Protein AF-A0AAW1S582-F1 (afdb_monomer_lite)

Radius of gyration: 18.11 Å; chains: 1; bounding box: 49×41×45 Å

pLDDT: mean 74.07, std 18.51, range [32.94, 97.44]

Foldseek 3Di:
DDDDDDDDPFWKKWKFKDWFFAQQQLVQLVVVVVLCVVAPWKKWWAANGTIIMMGMHTDPPDDPVQADDPVVLVVVLVQVVQLLAAQPDRCCNVVCVVPRPPTGIDGPVSNDNPDPDADPPGADKDWFFWKAPDPVCRSVVSNLLSVLQVVLCVVPVDHFSTWIKIKDADDADPDDDPAFPPDDGGDIMMTTTGGYNGCVPPVNLVSLVVVVVVSVVVPTGTGPLNVVSVDDRPDD

Organism: NCBI:txid381761

Sequence (236 aa):
MDITLRCRPAALIRTRTRSLSTSNGRRLAERILKMRAQCDNVWAVITLTGCVLEQRWGLPGRPLRKQTPWPILEIYRRMRYQTFLVPHTPAFIKLGARFPLPGLVHHRSLLVNSYPAVTEQQPRLAFSFYEYPGINRFEEIVEGVLRFARDHKAATGFAPAGFTLYFVHREGARARMTVGPYTGGQGWSFELDPTCGQPTNPRWLEFCRAFMPWALAHGARTSPTQDMLDGDPIWG

Structure (mmCIF, N/CA/C/O backbone):
data_AF-A0AAW1S582-F1
#
_entry.id   AF-A0AAW1S582-F1
#
loop_
_atom_site.group_PDB
_atom_site.id
_atom_site.type_symbol
_atom_site.label_atom_id
_atom_site.label_alt_id
_atom_site.label_comp_id
_atom_site.label_asym_id
_atom_site.label_entity_id
_atom_site.label_seq_id
_atom_site.pdbx_PDB_ins_code
_atom_site.Cartn_x
_atom_site.Cartn_y
_atom_site.Cartn_z
_atom_site.occupancy
_atom_site.B_iso_or_equiv
_atom_site.auth_seq_id
_atom_site.auth_comp_id
_atom_site.auth_asym_id
_atom_site.auth_atom_id
_atom_site.pdbx_PDB_model_num
ATOM 1 N N . MET A 1 1 ? 32.814 -17.897 8.773 1.00 43.59 1 MET A N 1
ATOM 2 C CA . MET A 1 1 ? 31.605 -18.015 7.930 1.00 43.59 1 MET A CA 1
ATOM 3 C C . MET A 1 1 ? 31.420 -16.664 7.272 1.00 43.59 1 MET A C 1
ATOM 5 O O . MET A 1 1 ? 31.025 -15.727 7.951 1.00 43.59 1 MET A O 1
ATOM 9 N N . ASP A 1 2 ? 31.803 -16.534 6.005 1.00 40.50 2 ASP A N 1
ATOM 10 C CA . ASP A 1 2 ? 31.790 -15.239 5.321 1.00 40.50 2 ASP A CA 1
ATOM 11 C C . ASP A 1 2 ? 30.395 -14.942 4.774 1.00 40.50 2 ASP A C 1
ATOM 13 O O . ASP A 1 2 ? 29.859 -15.667 3.934 1.00 40.50 2 ASP A O 1
ATOM 17 N N . ILE A 1 3 ? 29.787 -13.864 5.263 1.00 38.41 3 ILE A N 1
ATOM 18 C CA . ILE A 1 3 ? 28.511 -13.369 4.751 1.00 38.41 3 ILE A CA 1
ATOM 19 C C . ILE A 1 3 ? 28.814 -12.488 3.539 1.00 38.41 3 ILE A C 1
ATOM 21 O O . ILE A 1 3 ? 29.226 -11.339 3.668 1.00 38.41 3 ILE A O 1
ATOM 25 N N . THR A 1 4 ? 28.597 -13.013 2.332 1.00 39.25 4 THR A N 1
ATOM 26 C CA . THR A 1 4 ? 28.643 -12.195 1.114 1.00 39.25 4 THR A CA 1
ATOM 27 C C . THR A 1 4 ? 27.319 -11.455 0.929 1.00 39.25 4 THR A C 1
ATOM 29 O O . THR A 1 4 ? 26.325 -12.025 0.474 1.00 39.25 4 THR A O 1
ATOM 32 N N . LEU A 1 5 ? 27.306 -10.157 1.233 1.00 37.19 5 LEU A N 1
ATOM 33 C CA . LEU A 1 5 ? 26.180 -9.277 0.925 1.00 37.19 5 LEU A CA 1
ATOM 34 C C . LEU A 1 5 ? 26.188 -8.932 -0.572 1.00 37.19 5 LEU A C 1
ATOM 36 O O . LEU A 1 5 ? 26.948 -8.085 -1.037 1.00 37.19 5 LEU A O 1
ATOM 40 N N . ARG A 1 6 ? 25.323 -9.586 -1.356 1.00 38.53 6 ARG A N 1
ATOM 41 C CA . ARG A 1 6 ? 25.100 -9.210 -2.760 1.00 38.53 6 ARG A CA 1
ATOM 42 C C . ARG A 1 6 ? 24.166 -8.004 -2.835 1.00 38.53 6 ARG A C 1
ATOM 44 O O . ARG A 1 6 ? 22.945 -8.154 -2.883 1.00 38.53 6 ARG A O 1
ATOM 51 N N . CYS A 1 7 ? 24.735 -6.804 -2.897 1.00 43.41 7 CYS A N 1
ATOM 52 C CA . CYS A 1 7 ? 23.981 -5.604 -3.251 1.00 43.41 7 CYS A CA 1
ATOM 53 C C . CYS A 1 7 ? 23.495 -5.723 -4.702 1.00 43.41 7 CYS A C 1
ATOM 55 O O . CYS A 1 7 ? 24.294 -5.884 -5.625 1.00 43.41 7 CYS A O 1
ATOM 57 N N . ARG A 1 8 ? 22.174 -5.663 -4.928 1.00 49.62 8 ARG A N 1
ATOM 58 C CA . ARG A 1 8 ? 21.641 -5.615 -6.297 1.00 49.62 8 ARG A CA 1
ATOM 59 C C . ARG A 1 8 ? 22.154 -4.336 -6.975 1.00 49.62 8 ARG A C 1
ATOM 61 O O . ARG A 1 8 ? 22.016 -3.269 -6.375 1.00 49.62 8 ARG A O 1
ATOM 68 N N . PRO A 1 9 ? 22.696 -4.409 -8.204 1.00 55.22 9 PRO A N 1
ATOM 69 C CA . PRO A 1 9 ? 23.131 -3.219 -8.920 1.00 55.22 9 PRO A CA 1
ATOM 70 C C . PRO A 1 9 ? 21.968 -2.233 -9.058 1.00 55.22 9 PRO A C 1
ATOM 72 O O . PRO A 1 9 ? 20.811 -2.626 -9.247 1.00 55.22 9 PRO A O 1
ATOM 75 N N . ALA A 1 10 ? 22.272 -0.943 -8.921 1.00 61.38 10 ALA A N 1
ATOM 76 C CA . ALA A 1 10 ? 21.277 0.116 -8.943 1.00 61.38 10 ALA A CA 1
ATOM 77 C C . ALA A 1 10 ? 20.621 0.203 -10.333 1.00 61.38 10 ALA A C 1
ATOM 79 O O . ALA A 1 10 ? 21.135 0.851 -11.240 1.00 61.38 10 ALA A O 1
ATOM 80 N N . ALA A 1 11 ? 19.464 -0.436 -10.505 1.00 73.38 11 ALA A N 1
ATOM 81 C CA . ALA A 1 11 ? 18.722 -0.399 -11.759 1.00 73.38 11 ALA A CA 1
ATOM 82 C C . ALA A 1 11 ? 18.056 0.971 -11.965 1.00 73.38 11 ALA A C 1
ATOM 84 O O . ALA A 1 11 ? 17.389 1.493 -11.061 1.00 73.38 11 ALA A O 1
ATOM 85 N N . LEU A 1 12 ? 18.223 1.536 -13.163 1.00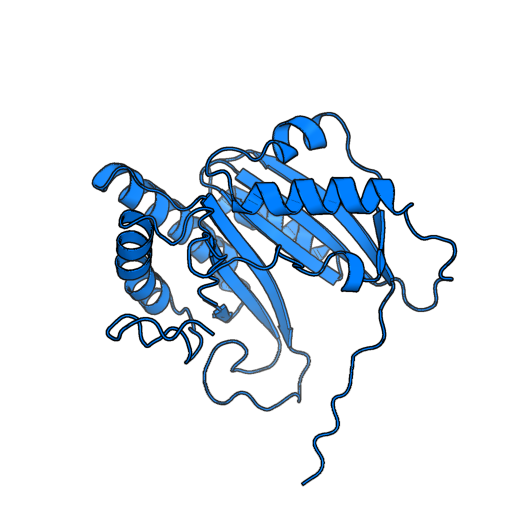 84.56 12 LEU A N 1
ATOM 86 C CA . LEU A 1 12 ? 17.419 2.663 -13.623 1.00 84.56 12 LEU A CA 1
ATOM 87 C C . LEU A 1 12 ? 15.985 2.193 -13.850 1.00 84.56 12 LEU A C 1
ATOM 89 O O . LEU A 1 12 ? 15.744 1.149 -14.462 1.00 84.56 12 LEU A O 1
ATOM 93 N N . ILE A 1 13 ? 15.039 2.990 -13.374 1.00 86.31 13 ILE A N 1
ATOM 94 C CA . ILE A 1 13 ? 13.615 2.776 -13.586 1.00 86.31 13 ILE A CA 1
ATOM 95 C C . ILE A 1 13 ? 12.971 4.051 -14.114 1.00 86.31 13 ILE A C 1
ATOM 97 O O . ILE A 1 13 ? 13.434 5.158 -13.838 1.00 86.31 13 ILE A O 1
ATOM 101 N N . ARG A 1 14 ? 11.890 3.881 -14.872 1.00 88.25 14 ARG A N 1
ATOM 102 C CA . ARG A 1 14 ? 10.911 4.927 -15.143 1.00 88.25 14 ARG A CA 1
ATOM 103 C C . ARG A 1 14 ? 9.758 4.771 -14.167 1.00 88.25 14 ARG A C 1
ATOM 105 O O . ARG A 1 14 ? 9.244 3.662 -14.025 1.00 88.25 14 ARG A O 1
ATOM 112 N N . THR A 1 15 ? 9.300 5.856 -13.566 1.00 87.06 15 THR A N 1
ATOM 113 C CA . THR A 1 15 ? 8.126 5.862 -12.694 1.00 87.06 15 THR A CA 1
ATOM 114 C C . THR A 1 15 ? 7.069 6.817 -13.215 1.00 87.06 15 THR A C 1
ATOM 116 O O . THR A 1 15 ? 7.374 7.839 -13.826 1.00 87.06 15 THR A O 1
ATOM 119 N N . ARG A 1 16 ? 5.798 6.458 -13.044 1.00 85.81 16 ARG A N 1
ATOM 120 C CA . ARG A 1 16 ? 4.662 7.327 -13.359 1.00 85.81 16 ARG A CA 1
ATOM 121 C C . ARG A 1 16 ? 3.649 7.227 -12.244 1.00 85.81 16 ARG A C 1
ATOM 123 O O . ARG A 1 16 ? 3.156 6.137 -11.955 1.00 85.81 16 ARG A O 1
ATOM 130 N N . THR A 1 17 ? 3.290 8.371 -11.692 1.00 80.75 17 THR A N 1
ATOM 131 C CA . THR A 1 17 ? 2.399 8.422 -10.539 1.00 80.75 17 THR A CA 1
ATOM 132 C C . THR A 1 17 ? 1.016 8.882 -10.958 1.00 80.75 17 THR A C 1
ATOM 134 O O . THR A 1 17 ? 0.850 9.705 -11.860 1.00 80.75 17 THR A O 1
ATOM 137 N N . ARG A 1 18 ? 0.000 8.283 -10.350 1.00 82.50 18 ARG A N 1
ATOM 138 C CA . ARG A 1 18 ? -1.407 8.519 -10.644 1.00 82.50 18 ARG A CA 1
ATOM 139 C C . ARG A 1 18 ? -2.195 8.584 -9.349 1.00 82.50 18 ARG A C 1
ATOM 141 O O . ARG A 1 18 ? -1.811 8.000 -8.337 1.00 82.50 18 ARG A O 1
ATOM 148 N N . SER A 1 19 ? -3.335 9.251 -9.421 1.00 82.44 19 SER A N 1
ATOM 149 C CA . SER A 1 19 ? -4.317 9.273 -8.348 1.00 82.44 19 SER A CA 1
ATOM 150 C C . SER A 1 19 ? -5.644 8.734 -8.854 1.00 82.44 19 SER A C 1
ATOM 152 O O . SER A 1 19 ? -6.082 9.061 -9.959 1.00 82.44 19 SER A O 1
ATOM 154 N N . LEU A 1 20 ? -6.278 7.894 -8.047 1.00 84.94 20 LEU A N 1
ATOM 155 C CA . LEU A 1 20 ? -7.603 7.347 -8.294 1.00 84.94 20 LEU A CA 1
ATOM 156 C C . LEU A 1 20 ? -8.510 7.841 -7.168 1.00 84.94 20 LEU A C 1
ATOM 158 O O . LEU A 1 20 ? -8.215 7.597 -6.006 1.00 84.94 20 LEU A O 1
ATOM 162 N N . SER A 1 21 ? -9.597 8.532 -7.504 1.00 83.38 21 SER A N 1
ATOM 163 C CA . SER A 1 21 ? -10.620 8.929 -6.531 1.00 83.38 21 SER A CA 1
ATOM 164 C C . SER A 1 21 ? -11.820 8.002 -6.672 1.00 83.38 21 SER A C 1
ATOM 166 O O . SER A 1 21 ? -12.472 7.990 -7.718 1.00 83.38 21 SER A O 1
ATOM 168 N N . THR A 1 22 ? -12.052 7.160 -5.668 1.00 84.31 22 THR A N 1
ATOM 169 C CA . THR A 1 22 ? -13.262 6.347 -5.520 1.00 84.31 22 THR A CA 1
ATOM 170 C C . THR A 1 22 ? -13.278 5.724 -4.127 1.00 84.31 22 THR A C 1
ATOM 172 O O . THR A 1 22 ? -12.261 5.227 -3.650 1.00 84.31 22 THR A O 1
ATOM 175 N N . SER A 1 23 ? -14.440 5.729 -3.481 1.00 81.00 23 SER A N 1
ATOM 176 C CA . SER A 1 23 ? -14.676 5.009 -2.227 1.00 81.00 23 SER A CA 1
ATOM 177 C C . SER A 1 23 ? -15.082 3.546 -2.453 1.00 81.00 23 SER A C 1
ATOM 179 O O . SER A 1 23 ? -15.110 2.765 -1.505 1.00 81.00 23 SER A O 1
ATOM 181 N N . ASN A 1 24 ? -15.381 3.128 -3.685 1.00 92.56 24 ASN A N 1
ATOM 182 C CA . ASN A 1 24 ? -15.729 1.737 -3.961 1.00 92.56 24 ASN A CA 1
ATOM 183 C C . ASN A 1 24 ? -14.446 0.889 -4.019 1.00 92.56 24 ASN A C 1
ATOM 185 O O . ASN A 1 24 ? -13.633 1.057 -4.929 1.00 92.56 24 ASN A O 1
ATOM 189 N N . GLY A 1 25 ? -14.269 -0.002 -3.037 1.00 93.00 25 GLY A N 1
ATOM 190 C CA . GLY A 1 25 ? -13.046 -0.793 -2.881 1.00 93.00 25 GLY A CA 1
ATOM 191 C C . GLY A 1 25 ? -12.796 -1.762 -4.034 1.00 93.00 25 GLY A C 1
ATOM 192 O O . GLY A 1 25 ? -11.676 -1.822 -4.534 1.00 93.00 25 GLY A O 1
ATOM 193 N N . ARG A 1 26 ? -13.843 -2.427 -4.533 1.00 95.00 26 ARG A N 1
ATOM 194 C CA . ARG A 1 26 ? -13.741 -3.335 -5.682 1.00 95.00 26 ARG A CA 1
ATOM 195 C C . ARG A 1 26 ? -13.325 -2.596 -6.951 1.00 95.00 26 ARG A C 1
ATOM 197 O O . ARG A 1 26 ? -12.310 -2.923 -7.556 1.00 95.00 26 ARG A O 1
ATOM 204 N N . ARG A 1 27 ? -14.016 -1.497 -7.275 1.00 94.94 27 ARG A N 1
ATOM 205 C CA . ARG A 1 27 ? -13.672 -0.639 -8.423 1.00 94.94 27 ARG A CA 1
ATOM 206 C C . ARG A 1 27 ? -12.260 -0.061 -8.306 1.00 94.94 27 ARG A C 1
ATOM 208 O O . ARG A 1 27 ? -11.587 0.160 -9.315 1.00 94.94 27 ARG A O 1
ATOM 215 N N . LEU A 1 28 ? -11.813 0.251 -7.089 1.00 94.44 28 LEU A N 1
ATOM 216 C CA . LEU A 1 28 ? -10.445 0.700 -6.853 1.00 94.44 28 LEU A CA 1
ATOM 217 C C . LEU A 1 28 ? -9.445 -0.413 -7.177 1.00 94.44 28 LEU A C 1
ATOM 219 O O . LEU A 1 28 ? -8.493 -0.172 -7.920 1.00 94.44 28 LEU A O 1
ATOM 223 N N . ALA A 1 29 ? -9.686 -1.616 -6.661 1.00 96.06 29 ALA A N 1
ATOM 224 C CA . ALA A 1 29 ? -8.831 -2.775 -6.854 1.00 96.06 29 ALA A CA 1
ATOM 225 C C . ALA A 1 29 ? -8.712 -3.178 -8.334 1.00 96.06 29 ALA A C 1
ATOM 227 O O . ALA A 1 29 ? -7.596 -3.275 -8.843 1.00 96.06 29 ALA A O 1
ATOM 228 N N . GLU A 1 30 ? -9.830 -3.275 -9.058 1.00 96.00 30 GLU A N 1
ATOM 229 C CA . GLU A 1 30 ? -9.861 -3.540 -10.507 1.00 96.00 30 GLU A CA 1
ATOM 230 C C . GLU A 1 30 ? -8.956 -2.565 -11.284 1.00 96.00 30 GLU A C 1
ATOM 232 O O . GLU A 1 30 ? -8.156 -2.944 -12.147 1.00 96.00 30 GLU A O 1
ATOM 237 N N . ARG A 1 31 ? -9.037 -1.266 -10.955 1.00 95.12 31 ARG A N 1
ATOM 238 C CA . ARG A 1 31 ? -8.223 -0.226 -11.604 1.00 95.12 31 ARG A CA 1
ATOM 239 C C . ARG A 1 31 ? -6.740 -0.368 -11.276 1.00 95.12 31 ARG A C 1
ATOM 241 O O . ARG A 1 31 ? -5.918 -0.141 -12.164 1.00 95.12 31 ARG A O 1
ATOM 248 N N . ILE A 1 32 ? -6.394 -0.724 -10.039 1.00 94.81 32 ILE A N 1
ATOM 249 C CA . ILE A 1 32 ? -5.004 -0.975 -9.639 1.00 94.81 32 ILE A CA 1
ATOM 250 C C . ILE A 1 32 ? -4.468 -2.200 -10.389 1.00 94.81 32 ILE A C 1
ATOM 252 O O . ILE A 1 32 ? -3.395 -2.096 -10.984 1.00 94.81 32 ILE A O 1
ATOM 256 N N . LEU A 1 33 ? -5.212 -3.311 -10.455 1.00 95.12 33 LEU A N 1
ATOM 257 C CA . LEU A 1 33 ? -4.805 -4.508 -11.205 1.00 95.12 33 LEU A CA 1
ATOM 258 C C . LEU A 1 33 ? -4.565 -4.201 -12.682 1.00 95.12 33 LEU A C 1
ATOM 260 O O . LEU A 1 33 ? -3.512 -4.550 -13.223 1.00 95.12 33 LEU A O 1
ATOM 264 N N . LYS A 1 34 ? -5.483 -3.461 -13.317 1.00 94.69 34 LYS A N 1
ATOM 265 C CA . LYS A 1 34 ? -5.326 -3.014 -14.707 1.00 94.69 34 LYS A CA 1
ATOM 266 C C . LYS A 1 34 ? -4.045 -2.203 -14.910 1.00 94.69 34 LYS A C 1
ATOM 268 O O . LYS A 1 34 ? -3.374 -2.365 -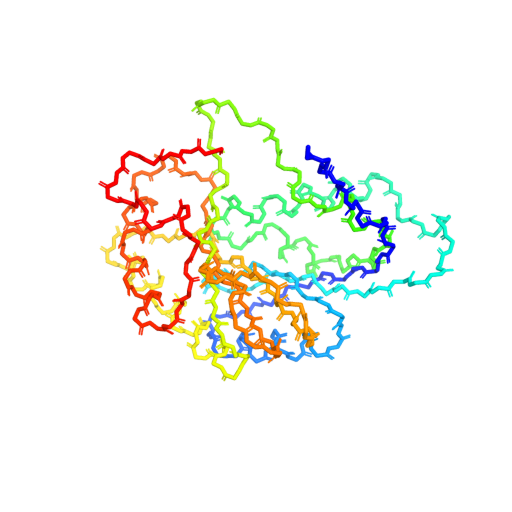15.924 1.00 94.69 34 LYS A O 1
ATOM 273 N N . MET A 1 35 ? -3.689 -1.335 -13.963 1.00 92.69 35 MET A N 1
ATOM 274 C CA . MET A 1 35 ? -2.449 -0.553 -14.032 1.00 92.69 35 MET A CA 1
ATOM 275 C C . MET A 1 35 ? -1.206 -1.396 -13.754 1.00 92.69 35 MET A C 1
ATOM 277 O O . MET A 1 35 ? -0.186 -1.190 -14.413 1.00 92.69 35 MET A O 1
ATOM 281 N N . ARG A 1 36 ? -1.282 -2.359 -12.830 1.00 92.69 36 ARG A N 1
ATOM 282 C CA . ARG A 1 36 ? -0.190 -3.290 -12.534 1.00 92.69 36 ARG A CA 1
ATOM 283 C C . ARG A 1 36 ? 0.139 -4.174 -13.726 1.00 92.69 36 ARG A C 1
ATOM 285 O O . ARG A 1 36 ? 1.312 -4.447 -13.952 1.00 92.69 36 ARG A O 1
ATOM 292 N N . ALA A 1 37 ? -0.853 -4.591 -14.510 1.00 92.38 37 ALA A N 1
ATOM 293 C CA . ALA A 1 37 ? -0.633 -5.384 -15.721 1.00 92.38 37 ALA A CA 1
ATOM 294 C C . ALA A 1 37 ? 0.164 -4.634 -16.812 1.00 92.38 37 ALA A C 1
ATOM 296 O O . ALA A 1 37 ? 0.680 -5.257 -17.732 1.00 92.38 37 ALA A O 1
ATOM 297 N N . GLN A 1 38 ? 0.289 -3.306 -16.713 1.00 92.50 38 GLN A N 1
ATOM 298 C CA . GLN A 1 38 ? 0.944 -2.452 -17.713 1.00 92.50 38 GLN A CA 1
ATOM 299 C C . GLN A 1 38 ? 2.393 -2.086 -17.357 1.00 92.50 38 GLN A C 1
ATOM 301 O O . GLN A 1 38 ? 3.014 -1.289 -18.065 1.00 92.50 38 GLN A O 1
ATOM 306 N N . CYS A 1 39 ? 2.922 -2.584 -16.240 1.00 90.19 39 CYS A N 1
ATOM 307 C CA . CYS A 1 39 ? 4.241 -2.226 -15.725 1.00 90.19 39 CYS A CA 1
ATOM 308 C C . CYS A 1 39 ? 4.888 -3.384 -14.958 1.00 90.19 39 CYS A C 1
ATOM 310 O O . CYS A 1 39 ? 4.222 -4.361 -14.619 1.00 90.19 39 CYS A O 1
ATOM 312 N N . ASP A 1 40 ? 6.175 -3.251 -14.642 1.00 87.94 40 ASP A N 1
ATOM 313 C CA . ASP A 1 40 ? 6.929 -4.307 -13.954 1.00 87.94 40 ASP A CA 1
ATOM 314 C C . ASP A 1 40 ? 6.576 -4.380 -12.468 1.00 87.94 40 ASP A C 1
ATOM 316 O O . ASP A 1 40 ? 6.599 -5.453 -11.866 1.00 87.94 40 ASP A O 1
ATOM 320 N N . ASN A 1 41 ? 6.255 -3.237 -11.852 1.00 86.94 41 ASN A N 1
ATOM 321 C CA . ASN A 1 41 ? 5.800 -3.194 -10.466 1.00 86.94 41 ASN A CA 1
ATOM 322 C C . ASN A 1 41 ? 4.922 -1.963 -10.184 1.00 86.94 41 ASN A C 1
ATOM 324 O O . ASN A 1 41 ? 5.055 -0.929 -10.841 1.00 86.94 41 ASN A O 1
ATOM 328 N N . VAL A 1 42 ? 4.065 -2.063 -9.169 1.00 89.19 42 VAL A N 1
ATOM 329 C CA . VAL A 1 42 ? 3.260 -0.965 -8.630 1.00 89.19 42 VAL A CA 1
ATOM 330 C C . VAL A 1 42 ? 3.545 -0.819 -7.145 1.00 89.19 42 VAL A C 1
ATOM 332 O O . VAL A 1 42 ? 3.555 -1.794 -6.398 1.00 89.19 42 VAL A O 1
ATOM 335 N N . TRP A 1 43 ? 3.739 0.424 -6.727 1.00 86.94 43 TRP A N 1
ATOM 336 C CA . TRP A 1 43 ? 3.598 0.825 -5.335 1.00 86.94 43 TRP A CA 1
ATOM 337 C C . TRP A 1 43 ? 2.350 1.682 -5.191 1.00 86.94 43 TRP A C 1
ATOM 339 O O . TRP A 1 43 ? 2.079 2.499 -6.069 1.00 86.94 43 TRP A O 1
ATOM 349 N N . ALA A 1 44 ? 1.603 1.528 -4.107 1.00 87.88 44 ALA A N 1
ATOM 350 C CA . ALA A 1 44 ? 0.423 2.340 -3.867 1.00 87.88 44 ALA A CA 1
ATOM 351 C C . ALA A 1 44 ? 0.206 2.636 -2.383 1.00 87.88 44 ALA A C 1
ATOM 353 O O . ALA A 1 44 ? 0.657 1.896 -1.517 1.00 87.88 44 ALA A O 1
ATOM 354 N N . VAL A 1 45 ? -0.522 3.714 -2.108 1.00 87.69 45 VAL A N 1
ATOM 355 C CA . VAL A 1 45 ? -1.170 3.980 -0.823 1.00 87.69 45 VAL A CA 1
ATOM 356 C C . VAL A 1 45 ? -2.660 4.084 -1.098 1.00 87.69 45 VAL A C 1
ATOM 358 O O . VAL A 1 45 ? -3.105 4.967 -1.835 1.00 87.69 45 VAL A O 1
ATOM 361 N N . ILE A 1 46 ? -3.421 3.149 -0.549 1.00 90.75 46 ILE A N 1
ATOM 362 C CA . ILE A 1 46 ? -4.878 3.089 -0.621 1.00 90.75 46 ILE A CA 1
ATOM 363 C C . ILE A 1 46 ? -5.446 3.810 0.601 1.00 90.75 46 ILE A C 1
ATOM 365 O O . ILE A 1 46 ? -5.045 3.541 1.724 1.00 90.75 46 ILE A O 1
ATOM 369 N N . THR A 1 47 ? -6.389 4.720 0.409 1.00 88.56 47 THR A N 1
ATOM 370 C CA . THR A 1 47 ? -7.087 5.426 1.489 1.00 88.56 47 THR A CA 1
ATOM 371 C C . THR A 1 47 ? -8.575 5.093 1.442 1.00 88.56 47 THR A C 1
ATOM 373 O O . THR A 1 47 ? -9.072 4.516 0.475 1.00 88.56 47 THR A O 1
ATOM 376 N N . LEU A 1 48 ? -9.335 5.523 2.453 1.00 89.12 48 LEU A N 1
ATOM 377 C CA . LEU A 1 48 ? -10.792 5.335 2.471 1.00 89.12 48 LEU A CA 1
ATOM 378 C C . LEU A 1 48 ? -11.526 5.979 1.279 1.00 89.12 48 LEU A C 1
ATOM 380 O O . LEU A 1 48 ? -12.673 5.612 1.002 1.00 89.12 48 LEU A O 1
ATOM 384 N N . THR A 1 49 ? -10.886 6.936 0.601 1.00 84.88 49 THR A N 1
ATOM 385 C CA . THR A 1 49 ? -11.468 7.755 -0.472 1.00 84.88 49 THR A CA 1
ATOM 386 C C . THR A 1 49 ? -10.814 7.543 -1.839 1.00 84.88 49 THR A C 1
ATOM 388 O O . THR A 1 49 ? -11.275 8.117 -2.829 1.00 84.88 49 THR A O 1
ATOM 391 N N . GLY A 1 50 ? -9.753 6.741 -1.934 1.00 87.88 50 GLY A N 1
ATOM 392 C CA . GLY A 1 50 ? -9.057 6.544 -3.197 1.00 87.88 50 GLY A CA 1
ATOM 393 C C . GLY A 1 50 ? -7.679 5.920 -3.049 1.00 87.88 50 GLY A C 1
ATOM 394 O O . GLY A 1 50 ? -7.425 5.122 -2.155 1.00 87.88 50 GLY A O 1
ATOM 395 N N . CYS A 1 51 ? -6.778 6.261 -3.962 1.00 86.88 51 CYS A N 1
ATOM 396 C CA . CYS A 1 51 ? -5.417 5.752 -3.963 1.00 86.88 51 CYS A CA 1
ATOM 397 C C . CYS A 1 51 ? -4.461 6.709 -4.671 1.00 86.88 51 CYS A C 1
ATOM 399 O O . CYS A 1 51 ? -4.818 7.353 -5.662 1.00 86.88 51 CYS A O 1
ATOM 401 N N . VAL A 1 52 ? -3.222 6.744 -4.193 1.00 84.38 52 VAL A N 1
ATOM 402 C CA . VAL A 1 52 ? -2.059 7.206 -4.951 1.00 84.38 52 VAL A CA 1
ATOM 403 C C . VAL A 1 52 ? -1.235 5.990 -5.332 1.00 84.38 52 VAL A C 1
ATOM 405 O O . VAL A 1 52 ? -0.924 5.182 -4.466 1.00 84.38 52 VAL A O 1
ATOM 408 N N . LEU A 1 53 ? -0.859 5.867 -6.602 1.00 86.38 53 LEU A N 1
ATOM 409 C CA . LEU A 1 53 ? -0.038 4.756 -7.075 1.00 86.38 53 LEU A CA 1
ATOM 410 C C . LEU A 1 53 ? 1.076 5.218 -8.001 1.00 86.38 53 LEU A C 1
ATOM 412 O O . LEU A 1 53 ? 0.907 6.153 -8.779 1.00 86.38 53 LEU A O 1
ATOM 416 N N . GLU A 1 54 ? 2.192 4.510 -7.950 1.00 86.44 54 GLU A N 1
ATOM 417 C CA . GLU A 1 54 ? 3.382 4.674 -8.766 1.00 86.44 54 GLU A CA 1
ATOM 418 C C . GLU A 1 54 ? 3.594 3.399 -9.589 1.00 86.44 54 GLU A C 1
ATOM 420 O O . GLU A 1 54 ? 3.932 2.344 -9.050 1.00 86.44 54 GLU A O 1
ATOM 425 N N . GLN A 1 55 ? 3.399 3.498 -10.903 1.00 89.88 55 GLN A N 1
ATOM 426 C CA . GLN A 1 55 ? 3.768 2.452 -11.857 1.00 89.88 55 GLN A CA 1
ATOM 427 C C . GLN A 1 55 ? 5.271 2.535 -12.136 1.00 89.88 55 GLN A C 1
ATOM 429 O O . GLN A 1 55 ? 5.792 3.634 -12.347 1.00 89.88 55 GLN A O 1
ATOM 434 N N . ARG A 1 56 ? 5.961 1.393 -12.170 1.00 88.12 56 ARG A N 1
ATOM 435 C CA . ARG A 1 56 ? 7.418 1.298 -12.341 1.00 88.12 56 ARG A CA 1
ATOM 436 C C . ARG A 1 56 ? 7.773 0.410 -13.530 1.00 88.12 56 ARG A C 1
ATOM 438 O O . ARG A 1 56 ? 7.278 -0.709 -13.627 1.00 88.12 56 ARG A O 1
ATOM 445 N N . TRP A 1 57 ? 8.667 0.890 -14.389 1.00 89.62 57 TRP A N 1
ATOM 446 C CA . TRP A 1 57 ? 9.247 0.135 -15.504 1.00 89.62 57 TRP A CA 1
ATOM 447 C C . TRP A 1 57 ? 10.768 0.115 -15.379 1.00 89.62 57 TRP A C 1
ATOM 449 O O . TRP A 1 57 ? 11.386 1.168 -15.226 1.00 89.62 57 TRP A O 1
ATOM 459 N N . GLY A 1 58 ? 11.380 -1.056 -15.466 1.00 87.12 58 GLY A N 1
ATOM 460 C CA . GLY A 1 58 ? 12.813 -1.233 -15.597 1.00 87.12 58 GLY A CA 1
ATOM 461 C C . GLY A 1 58 ? 13.320 -0.619 -16.896 1.00 87.12 58 GLY A C 1
ATOM 462 O O . GLY A 1 58 ? 12.685 -0.700 -17.945 1.00 87.12 58 GLY A O 1
ATOM 463 N N . LEU A 1 59 ? 14.488 0.011 -16.825 1.00 84.62 59 LEU A N 1
ATOM 464 C CA . LEU A 1 59 ? 15.197 0.544 -17.983 1.00 84.62 59 LEU A CA 1
ATOM 465 C C . LEU A 1 59 ? 16.583 -0.113 -18.087 1.00 84.62 59 LEU A C 1
ATOM 467 O O . LEU A 1 59 ? 17.593 0.570 -17.886 1.00 84.62 59 LEU A O 1
ATOM 471 N N . PRO A 1 60 ? 16.659 -1.431 -18.364 1.00 76.12 60 PRO A N 1
ATOM 472 C CA . PRO A 1 60 ? 17.941 -2.115 -18.501 1.00 76.12 60 PRO A CA 1
ATOM 473 C C . PRO A 1 60 ? 18.766 -1.485 -19.632 1.00 76.12 60 PRO A C 1
ATOM 475 O O . PRO A 1 60 ? 18.230 -1.101 -20.671 1.00 76.12 60 PRO A O 1
ATOM 478 N N . GLY A 1 61 ? 20.074 -1.332 -19.412 1.00 70.12 61 GLY A N 1
ATOM 479 C CA . GLY A 1 61 ? 21.018 -0.854 -20.431 1.00 70.12 61 GLY A CA 1
ATOM 480 C C . GLY A 1 61 ? 20.911 0.627 -20.820 1.00 70.12 61 GLY A C 1
ATOM 481 O O . GLY A 1 61 ? 21.618 1.062 -21.727 1.00 70.12 61 GLY A O 1
ATOM 482 N N . ARG A 1 62 ? 20.057 1.438 -20.173 1.00 67.81 62 ARG A N 1
ATOM 483 C CA . ARG A 1 62 ? 19.987 2.880 -20.475 1.00 67.81 62 ARG A CA 1
ATOM 484 C C . ARG A 1 62 ? 21.123 3.674 -19.813 1.00 67.81 62 ARG A C 1
ATOM 486 O O . ARG A 1 62 ? 21.481 3.387 -18.674 1.00 67.81 62 ARG A O 1
ATOM 493 N N . PRO A 1 63 ? 21.657 4.717 -20.483 1.00 62.25 63 PRO A N 1
ATOM 494 C CA . PRO A 1 63 ? 22.734 5.530 -19.930 1.00 62.25 63 PRO A CA 1
ATOM 495 C C . PRO A 1 63 ? 22.257 6.418 -18.771 1.00 62.25 63 PRO A C 1
ATOM 497 O O . PRO A 1 63 ? 21.179 7.016 -18.824 1.00 62.25 63 PRO A O 1
ATOM 500 N N . LEU A 1 64 ? 23.127 6.579 -17.768 1.00 61.06 64 LEU A N 1
ATOM 501 C CA . LEU A 1 64 ? 22.907 7.349 -16.531 1.00 61.06 64 LEU A CA 1
ATOM 502 C C . LEU A 1 64 ? 22.540 8.824 -16.748 1.00 61.06 64 LEU A C 1
ATOM 504 O O . LEU A 1 64 ? 21.936 9.435 -15.872 1.00 61.06 64 LEU A O 1
ATOM 508 N N . ARG A 1 65 ? 22.877 9.399 -17.909 1.00 61.25 65 ARG A N 1
ATOM 509 C CA . ARG A 1 65 ? 22.658 10.820 -18.235 1.00 61.25 65 ARG A CA 1
ATOM 510 C C . ARG A 1 65 ? 21.188 11.200 -18.456 1.00 61.25 65 ARG A C 1
ATOM 512 O O . ARG A 1 65 ? 20.885 12.380 -18.538 1.00 61.25 65 ARG A O 1
ATOM 519 N N . LYS A 1 66 ? 20.270 10.229 -18.555 1.00 66.06 66 LYS A N 1
ATOM 520 C CA . LYS A 1 66 ? 18.824 10.481 -18.734 1.00 66.06 66 LYS A CA 1
ATOM 521 C C . LYS A 1 66 ? 18.056 10.606 -17.412 1.00 66.06 66 LYS A C 1
ATOM 523 O O . LYS A 1 66 ? 16.839 10.447 -17.409 1.00 66.06 66 LYS A O 1
ATOM 528 N N . GLN A 1 67 ? 18.752 10.829 -16.298 1.00 78.44 67 GLN A N 1
ATOM 529 C CA . GLN A 1 67 ? 18.120 10.932 -14.989 1.00 78.44 67 GLN A CA 1
ATOM 530 C C . GLN A 1 67 ? 17.380 12.255 -14.809 1.00 78.44 67 GLN A C 1
ATOM 532 O O . GLN A 1 67 ? 17.816 13.314 -15.255 1.00 78.44 67 GLN A O 1
ATOM 537 N N . THR A 1 68 ? 16.252 12.174 -14.119 1.00 81.00 68 THR A N 1
ATOM 538 C CA . THR A 1 68 ? 15.518 13.327 -13.625 1.00 81.00 68 THR A CA 1
ATOM 539 C C . THR A 1 68 ? 16.424 14.151 -12.698 1.00 81.00 68 THR A C 1
ATOM 541 O O . THR A 1 68 ? 17.075 13.572 -11.825 1.00 81.00 68 THR A O 1
ATOM 544 N N . PRO A 1 69 ? 16.447 15.490 -12.840 1.00 81.31 69 PRO A N 1
ATOM 545 C CA . PRO A 1 69 ? 17.187 16.374 -11.944 1.00 81.31 69 PRO A CA 1
ATOM 546 C C . PRO A 1 69 ? 16.867 16.143 -10.461 1.00 81.31 69 PRO A C 1
ATOM 548 O O . PRO A 1 69 ? 15.705 15.981 -10.081 1.00 81.31 69 PRO A O 1
ATOM 551 N N . TRP A 1 70 ? 17.896 16.203 -9.610 1.00 80.19 70 TRP A N 1
ATOM 552 C CA . TRP A 1 70 ? 17.782 15.949 -8.168 1.00 80.19 70 TRP A CA 1
ATOM 553 C C . TRP A 1 70 ? 16.697 16.773 -7.446 1.00 80.19 70 TRP A C 1
ATOM 555 O O . TRP A 1 70 ? 15.932 16.177 -6.688 1.00 80.19 70 TRP A O 1
ATOM 565 N N . PRO A 1 71 ? 16.521 18.087 -7.704 1.00 79.19 71 PRO A N 1
ATOM 566 C CA . PRO A 1 71 ? 15.473 18.868 -7.038 1.00 79.19 71 PRO A CA 1
ATOM 567 C C . PRO A 1 71 ? 14.053 18.340 -7.297 1.00 79.19 71 PRO A C 1
ATOM 569 O O . PRO A 1 71 ? 13.205 18.363 -6.408 1.00 79.19 71 PRO A O 1
ATOM 572 N N . ILE A 1 72 ? 13.798 17.806 -8.496 1.00 76.88 72 ILE A N 1
ATOM 573 C CA . ILE A 1 72 ? 12.501 17.213 -8.851 1.00 76.88 72 ILE A CA 1
ATOM 574 C C . ILE A 1 72 ? 12.305 15.889 -8.099 1.00 76.88 72 ILE A C 1
ATOM 576 O O . ILE A 1 72 ? 11.207 15.606 -7.617 1.00 76.88 72 ILE A O 1
ATOM 580 N N . LEU A 1 73 ? 13.372 15.096 -7.948 1.00 76.31 73 LEU A N 1
ATOM 581 C CA . LEU A 1 73 ? 13.344 13.865 -7.155 1.00 76.31 73 LEU A CA 1
ATOM 582 C C . LEU A 1 73 ? 13.112 14.146 -5.665 1.00 76.31 73 LEU A C 1
ATOM 584 O O . LEU A 1 73 ? 12.323 13.444 -5.044 1.00 76.31 73 LEU A O 1
ATOM 588 N N . GLU A 1 74 ? 13.726 15.185 -5.098 1.00 75.38 74 GLU A N 1
ATOM 589 C CA . GLU A 1 74 ? 13.487 15.639 -3.718 1.00 75.38 74 GLU A CA 1
ATOM 590 C C . GLU A 1 74 ? 12.025 16.036 -3.485 1.00 75.38 74 GLU A C 1
ATOM 592 O O . GLU A 1 74 ? 11.389 15.581 -2.531 1.00 75.38 74 GLU A O 1
ATOM 597 N N . ILE A 1 75 ? 11.459 16.832 -4.395 1.00 74.75 75 ILE A N 1
ATOM 598 C CA . ILE A 1 75 ? 10.045 17.217 -4.363 1.00 74.75 75 ILE A CA 1
ATOM 599 C C . ILE A 1 75 ? 9.152 15.966 -4.384 1.00 74.75 75 ILE A C 1
ATOM 601 O O . ILE A 1 75 ? 8.230 15.845 -3.574 1.00 74.75 75 ILE A O 1
ATOM 605 N N . TYR A 1 76 ? 9.467 14.994 -5.244 1.00 74.19 76 TYR A N 1
ATOM 606 C CA . TYR A 1 76 ? 8.751 13.722 -5.297 1.00 74.19 76 TYR A CA 1
ATOM 607 C C . TYR A 1 76 ? 8.894 12.901 -4.003 1.00 74.19 76 TYR A C 1
ATOM 609 O O . TYR A 1 76 ? 7.896 12.392 -3.491 1.00 74.19 76 TYR A O 1
ATOM 617 N N . ARG A 1 77 ? 10.104 12.799 -3.427 1.00 74.62 77 ARG A N 1
ATOM 618 C CA . ARG A 1 77 ? 10.360 12.098 -2.151 1.00 74.62 7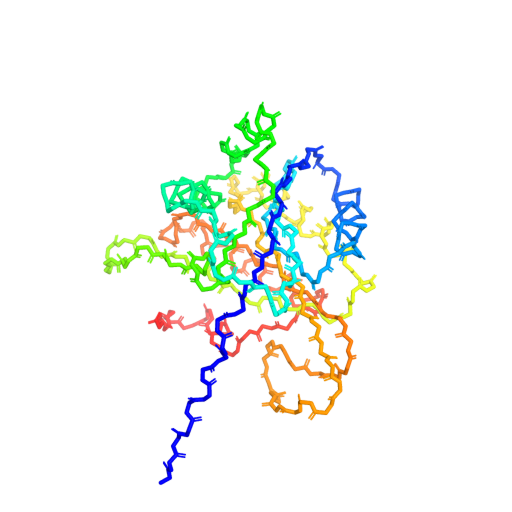7 ARG A CA 1
ATOM 619 C C . ARG A 1 77 ? 9.532 12.691 -1.019 1.00 74.62 77 ARG A C 1
ATOM 621 O O . ARG A 1 77 ? 8.858 11.946 -0.310 1.00 74.62 77 ARG A O 1
ATOM 628 N N . ARG A 1 78 ? 9.538 14.019 -0.876 1.00 72.94 78 ARG A N 1
ATOM 629 C CA . ARG A 1 78 ? 8.762 14.729 0.153 1.00 72.94 78 ARG A CA 1
ATOM 630 C C . ARG A 1 78 ? 7.267 14.504 -0.018 1.00 72.94 78 ARG A C 1
ATOM 632 O O . ARG A 1 78 ? 6.584 14.189 0.953 1.00 72.94 78 ARG A O 1
ATOM 639 N N . MET A 1 79 ? 6.771 14.600 -1.250 1.00 70.25 79 MET A N 1
ATOM 640 C CA . MET A 1 79 ? 5.369 14.318 -1.543 1.00 70.25 79 MET A CA 1
ATOM 641 C C . MET A 1 79 ? 4.985 12.878 -1.191 1.00 70.25 79 MET A C 1
ATOM 643 O O . MET A 1 79 ? 3.949 12.656 -0.566 1.00 70.25 79 MET A O 1
ATOM 647 N N . ARG A 1 80 ? 5.826 11.899 -1.546 1.00 72.06 80 ARG A N 1
ATOM 648 C CA . ARG A 1 80 ? 5.616 10.494 -1.187 1.00 72.06 80 ARG A CA 1
ATOM 649 C C . ARG A 1 80 ? 5.602 10.301 0.326 1.00 72.06 80 ARG A C 1
ATOM 651 O O . ARG A 1 80 ? 4.711 9.630 0.834 1.00 72.06 80 ARG A O 1
ATOM 658 N N . TYR A 1 81 ? 6.529 10.922 1.052 1.00 71.44 81 TYR A N 1
ATOM 659 C CA . TYR A 1 81 ? 6.571 10.840 2.511 1.00 71.44 81 TYR A CA 1
ATOM 660 C C . TYR A 1 81 ? 5.285 11.371 3.160 1.00 71.44 81 TYR A C 1
ATOM 662 O O . TYR A 1 81 ? 4.694 10.697 3.998 1.00 71.44 81 TYR A O 1
ATOM 670 N N . GLN A 1 82 ? 4.778 12.517 2.696 1.00 70.25 82 GLN A N 1
ATOM 671 C CA . GLN A 1 82 ? 3.518 13.088 3.187 1.00 70.25 82 GLN A CA 1
ATOM 672 C C . GLN A 1 82 ? 2.307 12.164 2.994 1.00 70.25 82 GLN A C 1
ATOM 674 O O . GLN A 1 82 ? 1.366 12.237 3.783 1.00 70.25 82 GLN A O 1
ATOM 679 N N . THR A 1 83 ? 2.318 11.277 1.989 1.00 67.81 83 THR A N 1
ATOM 680 C CA . THR A 1 83 ? 1.218 10.314 1.793 1.00 67.81 83 THR A CA 1
ATOM 681 C C . THR A 1 83 ? 1.087 9.291 2.916 1.00 67.81 83 THR A C 1
ATOM 683 O O . THR A 1 83 ? -0.014 8.804 3.143 1.00 67.81 83 THR A O 1
ATOM 686 N N . PHE A 1 84 ? 2.167 9.019 3.652 1.00 67.38 84 PHE A N 1
ATOM 687 C CA . PHE A 1 84 ? 2.127 8.154 4.830 1.00 67.38 84 PHE A CA 1
ATOM 688 C C . PHE A 1 84 ? 1.629 8.880 6.089 1.00 67.38 84 PHE A C 1
ATOM 690 O O . PHE A 1 84 ? 1.202 8.233 7.041 1.00 67.38 84 PHE A O 1
ATOM 697 N N . LEU A 1 85 ? 1.695 10.217 6.108 1.00 65.12 85 LEU A N 1
ATOM 698 C CA . LEU A 1 85 ? 1.442 11.012 7.310 1.00 65.12 85 LEU A CA 1
ATOM 699 C C . LEU A 1 85 ? -0.007 11.487 7.446 1.00 65.12 85 LEU A C 1
ATOM 701 O O . LEU A 1 85 ? -0.495 11.633 8.564 1.00 65.12 85 LEU A O 1
ATOM 705 N N . VAL A 1 86 ? -0.693 11.762 6.332 1.00 63.22 86 VAL A N 1
ATOM 706 C CA . VAL A 1 86 ? -1.987 12.461 6.359 1.00 63.22 86 VAL A CA 1
ATOM 707 C C . VAL A 1 86 ? -3.143 11.497 6.072 1.00 63.22 86 VAL A C 1
ATOM 709 O O . VAL A 1 86 ? -3.197 10.935 4.978 1.00 63.22 86 VAL A O 1
ATOM 712 N N . PRO A 1 87 ? -4.118 11.354 6.992 1.00 52.75 87 PRO A N 1
ATOM 713 C CA . PRO A 1 87 ? -5.178 10.355 6.872 1.00 52.75 87 PRO A CA 1
ATOM 714 C C . PRO A 1 87 ? -6.264 10.645 5.841 1.00 52.75 87 PRO A C 1
ATOM 716 O O . PRO A 1 87 ? -7.112 9.796 5.554 1.00 52.75 87 PRO A O 1
ATOM 719 N N . HIS A 1 88 ? -6.246 11.830 5.239 1.00 53.41 88 HIS A N 1
ATOM 720 C CA . HIS A 1 88 ? -7.264 12.266 4.300 1.00 53.41 88 HIS A CA 1
ATOM 721 C C . HIS A 1 88 ? -6.609 12.887 3.077 1.00 53.41 88 HIS A C 1
ATOM 723 O O . HIS A 1 88 ? -5.952 13.915 3.184 1.00 53.41 88 HIS A O 1
ATOM 729 N N . THR A 1 89 ? -6.818 12.230 1.930 1.00 52.06 89 THR A N 1
ATOM 730 C CA . THR A 1 89 ? -6.512 12.703 0.573 1.00 52.06 89 THR A CA 1
ATOM 731 C C . THR A 1 89 ? -5.168 13.428 0.508 1.00 52.06 89 THR A C 1
ATOM 733 O O . THR A 1 89 ? -5.150 14.658 0.623 1.00 52.06 89 THR A O 1
ATOM 736 N N . PRO A 1 90 ? -4.042 12.710 0.334 1.00 52.06 90 PRO A N 1
ATOM 737 C CA . PRO A 1 90 ? -2.735 13.347 0.359 1.00 52.06 90 PRO A CA 1
ATOM 738 C C . PRO A 1 90 ? -2.720 14.553 -0.577 1.00 52.06 90 PRO A C 1
ATOM 740 O O . PRO A 1 90 ? -3.305 14.501 -1.661 1.00 52.06 90 PRO A O 1
ATOM 743 N N . ALA A 1 91 ? -2.047 15.636 -0.183 1.00 46.69 91 ALA A N 1
ATOM 744 C CA . ALA A 1 91 ? -1.876 16.824 -1.024 1.00 46.69 91 ALA A CA 1
ATOM 745 C C . ALA A 1 91 ? -1.395 16.461 -2.449 1.00 46.69 91 ALA A C 1
ATOM 747 O O . ALA A 1 91 ? -1.726 17.151 -3.409 1.00 46.69 91 ALA A O 1
ATOM 748 N N . PHE A 1 92 ? -0.731 15.307 -2.592 1.00 46.28 92 PHE A N 1
ATOM 749 C CA . PHE A 1 92 ? -0.429 14.605 -3.838 1.00 46.28 92 PHE A CA 1
ATOM 750 C C . PHE A 1 92 ? -1.618 14.431 -4.805 1.00 46.28 92 PHE A C 1
ATOM 752 O O . PHE A 1 92 ? -1.451 14.637 -6.000 1.00 46.28 92 PHE A O 1
ATOM 759 N N . ILE A 1 93 ? -2.821 14.092 -4.333 1.00 49.94 93 ILE A N 1
ATOM 760 C CA . ILE A 1 93 ? -4.022 13.983 -5.181 1.00 49.94 93 ILE A CA 1
ATOM 761 C C . ILE A 1 93 ? -4.429 15.366 -5.698 1.00 49.94 93 ILE A C 1
ATOM 763 O O . ILE A 1 93 ? -4.818 15.488 -6.852 1.00 49.94 93 ILE A O 1
ATOM 767 N N . LYS A 1 94 ? -4.299 16.426 -4.889 1.00 46.81 94 LYS A N 1
ATOM 768 C CA . LYS A 1 94 ? -4.642 17.797 -5.308 1.00 46.81 94 LYS A CA 1
ATOM 769 C C . LYS A 1 94 ? -3.586 18.417 -6.236 1.00 46.81 94 LYS A C 1
ATOM 771 O O . LYS A 1 94 ? -3.953 19.136 -7.162 1.00 46.81 94 LYS A O 1
ATOM 776 N N . LEU A 1 95 ? -2.298 18.138 -6.018 1.00 44.56 95 LEU A N 1
ATOM 777 C CA . LEU A 1 95 ? -1.192 18.687 -6.815 1.00 44.56 95 LEU A CA 1
ATOM 778 C C . LEU A 1 95 ? -0.888 17.841 -8.064 1.00 44.56 95 LEU A C 1
ATOM 780 O O . LEU A 1 95 ? -0.746 18.383 -9.155 1.00 44.56 95 LEU A O 1
ATOM 784 N N . GLY A 1 96 ? -0.862 16.513 -7.930 1.00 45.31 96 GLY A N 1
ATOM 785 C CA . GLY A 1 96 ? -0.634 15.556 -9.018 1.00 45.31 96 GLY A CA 1
ATOM 786 C C . GLY A 1 96 ? -1.817 15.408 -9.981 1.00 45.31 96 GLY A C 1
ATOM 787 O O . GLY A 1 96 ? -1.612 15.041 -11.135 1.00 45.31 96 GLY A O 1
ATOM 788 N N . ALA A 1 97 ? -3.043 15.751 -9.559 1.00 44.91 97 ALA A N 1
ATOM 789 C CA . ALA A 1 97 ? -4.170 15.924 -10.484 1.00 44.91 97 ALA A CA 1
ATOM 790 C C . ALA A 1 97 ? -4.077 17.223 -11.303 1.00 44.91 97 ALA A C 1
ATOM 792 O O . ALA A 1 97 ? -4.641 17.285 -12.391 1.00 44.91 97 ALA A O 1
ATOM 793 N N . ARG A 1 98 ? -3.369 18.249 -10.802 1.00 38.59 98 ARG A N 1
ATOM 794 C CA . ARG A 1 98 ? -3.141 19.518 -11.516 1.00 38.59 98 ARG A CA 1
ATOM 795 C C . ARG A 1 98 ? -1.909 19.486 -12.419 1.00 38.59 98 ARG A C 1
ATOM 797 O O . ARG A 1 98 ? -1.909 20.154 -13.445 1.00 38.59 98 ARG A O 1
ATOM 804 N N . PHE A 1 99 ? -0.901 18.686 -12.077 1.00 42.31 99 PHE A N 1
ATOM 805 C CA . PHE A 1 99 ? 0.309 18.510 -12.874 1.00 42.31 99 PHE A CA 1
ATOM 806 C C . PHE A 1 99 ? 0.649 17.022 -12.956 1.00 42.31 99 PHE A C 1
ATOM 808 O O . PHE A 1 99 ? 1.265 16.495 -12.024 1.00 42.31 99 PHE A O 1
ATOM 815 N N . PRO A 1 100 ? 0.269 16.310 -14.035 1.00 50.47 100 PRO A N 1
ATOM 816 C CA . PRO A 1 100 ? 0.787 14.972 -14.261 1.00 50.47 100 PRO A CA 1
ATOM 817 C C . PRO A 1 100 ? 2.303 15.097 -14.410 1.00 50.47 100 PRO A C 1
ATOM 819 O O . PRO A 1 100 ? 2.793 15.535 -15.449 1.00 50.47 100 PRO A O 1
ATOM 822 N N . LEU A 1 101 ? 3.046 14.762 -13.351 1.00 57.16 101 LEU A N 1
ATOM 823 C CA . LEU A 1 101 ? 4.500 14.775 -13.407 1.00 57.16 101 LEU A CA 1
ATOM 824 C C . LEU A 1 101 ? 4.917 13.868 -14.578 1.00 57.16 101 LEU A C 1
ATOM 826 O O . LEU A 1 101 ? 4.435 12.727 -14.659 1.00 57.16 101 LEU A O 1
ATOM 830 N N . PRO A 1 102 ? 5.749 14.359 -15.518 1.00 62.03 102 PRO A N 1
ATOM 831 C CA . PRO A 1 102 ? 6.267 13.522 -16.589 1.00 62.03 102 PRO A CA 1
ATOM 832 C C . PRO A 1 102 ? 6.946 12.303 -15.966 1.00 62.03 102 PRO A C 1
ATOM 834 O O . PRO A 1 102 ? 7.4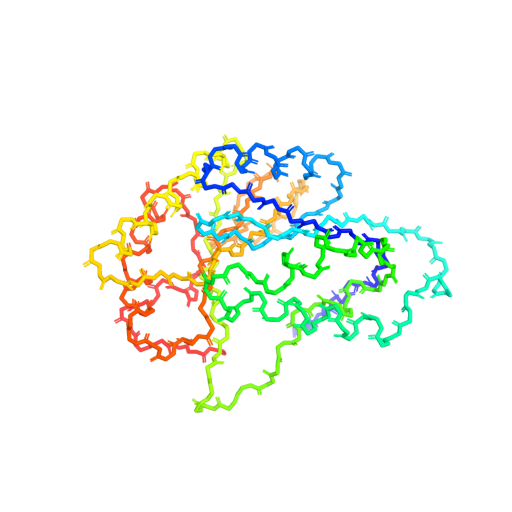53 12.377 -14.847 1.00 62.03 102 PRO A O 1
ATOM 837 N N . GLY A 1 103 ? 6.922 11.165 -16.665 1.00 75.38 103 GLY A N 1
ATOM 838 C CA . GLY A 1 103 ? 7.503 9.939 -16.122 1.00 75.38 103 GLY A CA 1
ATOM 839 C C . GLY A 1 103 ? 8.948 10.181 -15.672 1.00 75.38 103 GLY A C 1
ATOM 840 O O . GLY A 1 103 ? 9.774 10.588 -16.489 1.00 75.38 103 GLY A O 1
ATOM 841 N N . LEU A 1 104 ? 9.238 9.971 -14.387 1.00 82.94 104 LEU A N 1
ATOM 842 C CA . LEU A 1 104 ? 10.550 10.247 -13.806 1.00 82.94 104 LEU A CA 1
ATOM 843 C C . LEU A 1 104 ? 11.492 9.096 -14.148 1.00 82.94 104 LEU A C 1
ATOM 845 O O . LEU A 1 104 ? 11.081 7.941 -14.117 1.00 82.94 104 LEU A O 1
ATOM 849 N N . VAL A 1 105 ? 12.751 9.389 -14.458 1.00 86.44 105 VAL A N 1
ATOM 850 C CA . VAL A 1 105 ? 13.786 8.378 -14.707 1.00 86.44 105 VAL A CA 1
ATOM 851 C C . VAL A 1 105 ? 14.851 8.523 -13.637 1.00 86.44 105 VAL A C 1
ATOM 853 O O . VAL A 1 105 ? 15.478 9.569 -13.524 1.00 86.44 105 VAL A O 1
ATOM 856 N N . HIS A 1 106 ? 15.060 7.495 -12.829 1.00 83.62 106 HIS A N 1
ATOM 857 C CA . HIS A 1 106 ? 15.986 7.566 -11.700 1.00 83.62 106 HIS A CA 1
ATOM 858 C C . HIS A 1 106 ? 16.447 6.170 -11.287 1.00 83.62 106 HIS A C 1
ATOM 860 O O . HIS A 1 106 ? 15.846 5.162 -11.666 1.00 83.62 106 HIS A O 1
ATOM 866 N N . HIS A 1 107 ? 17.508 6.084 -10.483 1.00 79.19 107 HIS A N 1
ATOM 867 C CA . HIS A 1 107 ? 17.826 4.819 -9.826 1.00 79.19 107 HIS A CA 1
ATOM 868 C C . HIS A 1 107 ? 16.739 4.459 -8.822 1.00 79.19 107 HIS A C 1
ATOM 870 O O . HIS A 1 107 ? 16.283 5.307 -8.048 1.00 79.19 107 HIS A O 1
ATOM 876 N N . ARG A 1 108 ? 16.375 3.175 -8.777 1.00 74.56 108 ARG A N 1
ATOM 877 C CA . ARG A 1 108 ? 15.438 2.655 -7.774 1.00 74.56 108 ARG A CA 1
ATOM 878 C C . ARG A 1 108 ? 15.843 3.048 -6.347 1.00 74.56 108 ARG A C 1
ATOM 880 O O . ARG A 1 108 ? 14.969 3.372 -5.553 1.00 74.56 108 ARG A O 1
ATOM 887 N N . SER A 1 109 ? 17.145 3.054 -6.047 1.00 73.31 109 SER A N 1
ATOM 888 C CA . SER A 1 109 ? 17.701 3.409 -4.733 1.00 73.31 109 SER A CA 1
ATOM 889 C C . SER A 1 109 ? 17.426 4.852 -4.301 1.00 73.31 109 SER A C 1
ATOM 891 O O . SER A 1 109 ? 17.360 5.105 -3.109 1.00 73.31 109 SER A O 1
ATOM 893 N N . LEU A 1 110 ? 17.220 5.799 -5.220 1.00 73.06 110 LEU A N 1
ATOM 894 C CA . LEU A 1 110 ? 17.019 7.213 -4.860 1.00 73.06 110 LEU A CA 1
ATOM 895 C C . LEU A 1 110 ? 15.628 7.495 -4.294 1.00 73.06 110 LEU A C 1
ATOM 897 O O . LEU A 1 110 ? 15.433 8.475 -3.581 1.00 73.06 110 LEU A O 1
ATOM 901 N N . LEU A 1 111 ? 14.667 6.628 -4.612 1.00 68.12 111 LEU A N 1
ATOM 902 C CA . LEU A 1 111 ? 13.308 6.677 -4.086 1.00 68.12 111 LEU A CA 1
ATOM 903 C C . LEU A 1 111 ? 13.008 5.454 -3.216 1.00 68.12 111 LEU A C 1
ATOM 905 O O . LEU A 1 111 ? 11.844 5.100 -3.042 1.00 68.12 111 LEU A O 1
ATOM 909 N N . VAL A 1 112 ? 14.018 4.769 -2.671 1.00 62.97 112 VAL A N 1
ATOM 910 C CA . VAL A 1 112 ? 13.736 3.881 -1.537 1.00 62.97 112 VAL A CA 1
ATOM 911 C C . VAL A 1 112 ? 13.266 4.730 -0.366 1.00 62.97 112 VAL A C 1
ATOM 913 O O . VAL A 1 112 ? 13.532 5.929 -0.300 1.00 62.97 112 VAL A O 1
ATOM 916 N N . ASN A 1 113 ? 12.500 4.100 0.508 1.00 56.22 113 ASN A N 1
ATOM 917 C CA . ASN A 1 113 ? 11.899 4.677 1.695 1.00 56.22 113 ASN A CA 1
ATOM 918 C C . ASN A 1 113 ? 12.979 5.141 2.694 1.00 56.22 113 ASN A C 1
ATOM 920 O O . ASN A 1 113 ? 13.216 4.518 3.719 1.00 56.22 113 ASN A O 1
ATOM 924 N N . SER A 1 114 ? 13.687 6.215 2.362 1.00 52.12 114 SER A N 1
ATOM 925 C CA . SER A 1 114 ? 14.604 6.925 3.242 1.00 52.12 114 SER A CA 1
ATOM 926 C C . SER A 1 114 ? 13.758 7.822 4.132 1.00 52.12 114 SER A C 1
ATOM 928 O O . SER A 1 114 ? 13.493 8.986 3.808 1.00 52.12 114 SER A O 1
ATOM 930 N N . TYR A 1 115 ? 13.230 7.242 5.193 1.00 57.25 115 TYR A N 1
ATOM 931 C CA . TYR A 1 115 ? 12.554 8.024 6.208 1.00 57.25 115 TYR A CA 1
ATOM 932 C C . TYR A 1 115 ? 13.609 8.780 7.016 1.00 57.25 115 TYR A C 1
ATOM 934 O O . TYR A 1 115 ? 14.715 8.257 7.186 1.00 57.25 115 TYR A O 1
ATOM 942 N N . PRO A 1 116 ? 13.329 10.019 7.455 1.00 54.59 116 PRO A N 1
ATOM 943 C CA . PRO A 1 116 ? 14.203 10.693 8.404 1.00 54.59 116 PRO A CA 1
ATOM 944 C C . PRO A 1 116 ? 14.491 9.753 9.575 1.00 54.59 116 PRO A C 1
ATOM 946 O O . PRO A 1 116 ? 13.586 9.047 10.023 1.00 54.59 116 PRO A O 1
ATOM 949 N N . ALA A 1 117 ? 15.738 9.723 10.047 1.00 56.47 117 ALA A N 1
ATOM 950 C CA . ALA A 1 117 ? 16.035 9.049 11.300 1.00 56.47 117 ALA A CA 1
ATOM 951 C C . ALA A 1 117 ? 15.154 9.683 12.383 1.00 56.47 117 ALA A C 1
ATOM 953 O O . ALA A 1 117 ? 15.132 10.903 12.538 1.00 56.47 117 ALA A O 1
ATOM 954 N N . VAL A 1 118 ? 14.377 8.847 13.056 1.00 52.44 118 VAL A N 1
ATOM 955 C CA . VAL A 1 118 ? 13.432 9.246 14.096 1.00 52.44 118 VAL A CA 1
ATOM 956 C C . VAL A 1 118 ? 14.098 9.020 15.445 1.00 52.44 118 VAL A C 1
ATOM 958 O O . VAL A 1 118 ? 14.648 7.944 15.689 1.00 52.44 118 VAL A O 1
ATOM 961 N N . THR A 1 119 ? 14.084 10.029 16.313 1.00 54.53 119 THR A N 1
ATOM 962 C CA . THR A 1 119 ? 14.527 9.864 17.705 1.00 54.53 119 THR A CA 1
ATOM 963 C C . THR A 1 119 ? 13.559 8.949 18.465 1.00 54.53 119 THR A C 1
ATOM 965 O O . THR A 1 119 ? 12.465 8.650 17.986 1.00 54.53 119 THR A O 1
ATOM 968 N N . GLU A 1 120 ? 13.933 8.482 19.658 1.00 51.94 120 GLU A N 1
ATOM 969 C CA . GLU A 1 120 ? 13.059 7.651 20.511 1.00 51.94 120 GLU A CA 1
ATOM 970 C C . GLU A 1 120 ? 11.708 8.319 20.816 1.00 51.94 120 GLU A C 1
ATOM 972 O O . GLU A 1 120 ? 10.699 7.654 21.014 1.00 51.94 120 GLU A O 1
ATOM 977 N N . GLN A 1 121 ? 11.683 9.650 20.800 1.00 47.19 121 GLN A N 1
ATOM 978 C CA . GLN A 1 121 ? 10.517 10.480 21.083 1.00 47.19 121 GLN A CA 1
ATOM 979 C C . GLN A 1 121 ? 9.705 10.806 19.818 1.00 47.19 121 GLN A C 1
ATOM 981 O O . GLN A 1 121 ? 8.651 11.437 19.908 1.00 47.19 121 GLN A O 1
ATOM 986 N N . GLN A 1 122 ? 10.195 10.423 18.633 1.00 41.06 122 GLN A N 1
ATOM 987 C CA . GLN A 1 122 ? 9.582 10.765 17.356 1.00 41.06 122 GLN A CA 1
ATOM 988 C C . GLN A 1 122 ? 8.761 9.609 16.772 1.00 41.06 122 GLN A C 1
ATOM 990 O O . GLN A 1 122 ? 9.150 8.442 16.855 1.00 41.06 122 GLN A O 1
ATOM 995 N N . PRO A 1 123 ? 7.630 9.919 16.116 1.00 46.22 123 PRO A N 1
ATOM 996 C CA . PRO A 1 123 ? 6.800 8.895 15.509 1.00 46.22 123 PRO A CA 1
ATOM 997 C C . PRO A 1 123 ? 7.526 8.191 14.341 1.00 46.22 123 PRO A C 1
ATOM 999 O O . PRO A 1 123 ? 7.927 8.837 13.377 1.00 46.22 123 PRO A O 1
ATOM 1002 N N . ARG A 1 124 ? 7.678 6.861 14.415 1.00 52.72 124 ARG A N 1
ATOM 1003 C CA . ARG A 1 124 ? 8.231 5.974 13.368 1.00 52.72 124 ARG A CA 1
ATOM 1004 C C . ARG A 1 124 ? 7.169 5.465 12.372 1.00 52.72 124 ARG A C 1
ATOM 1006 O O . ARG A 1 124 ? 6.003 5.308 12.713 1.00 52.72 124 ARG A O 1
ATOM 1013 N N . LEU A 1 125 ? 7.558 5.107 11.149 1.00 52.22 125 LEU A N 1
ATOM 1014 C CA . LEU A 1 125 ? 6.673 4.318 10.281 1.00 52.22 125 LEU A CA 1
ATOM 1015 C C . LEU A 1 125 ? 6.764 2.843 10.669 1.00 52.22 125 LEU A C 1
ATOM 1017 O O . LEU A 1 125 ? 7.809 2.223 10.490 1.00 52.22 125 LEU A O 1
ATOM 1021 N N . ALA A 1 126 ? 5.667 2.295 11.186 1.00 52.38 126 ALA A N 1
ATOM 1022 C CA . ALA A 1 126 ? 5.511 0.863 11.396 1.00 52.38 126 ALA A CA 1
ATOM 1023 C C . ALA A 1 126 ? 4.854 0.249 10.153 1.00 52.38 126 ALA A C 1
ATOM 1025 O O . ALA A 1 126 ? 3.784 0.692 9.734 1.00 52.38 126 ALA A O 1
ATOM 1026 N N . PHE A 1 127 ? 5.503 -0.751 9.561 1.00 56.50 127 PHE A N 1
ATOM 1027 C CA . PHE A 1 127 ? 4.892 -1.622 8.558 1.00 56.50 127 PHE A CA 1
ATOM 1028 C C . PHE A 1 127 ? 4.493 -2.909 9.255 1.00 56.50 127 PHE A C 1
ATOM 1030 O O . PHE A 1 127 ? 5.274 -3.427 10.054 1.00 56.50 127 PHE A O 1
ATOM 1037 N N . SER A 1 128 ? 3.299 -3.409 8.951 1.00 59.50 128 SER A N 1
ATOM 1038 C CA . SER A 1 128 ? 2.741 -4.619 9.562 1.00 59.50 128 SER A CA 1
ATOM 1039 C C . SER A 1 128 ? 2.788 -5.851 8.636 1.00 59.50 128 SER A C 1
ATOM 1041 O O . SER A 1 128 ? 2.121 -6.830 8.931 1.00 59.50 128 SER A O 1
ATOM 1043 N N . PHE A 1 129 ? 3.618 -5.803 7.575 1.00 71.50 129 PHE A N 1
ATOM 1044 C CA . PHE A 1 129 ? 3.900 -6.848 6.568 1.00 71.50 129 PHE A CA 1
ATOM 1045 C C . PHE A 1 129 ? 2.831 -7.953 6.445 1.00 71.50 129 PHE A C 1
ATOM 1047 O O . PHE A 1 129 ? 3.120 -9.137 6.626 1.00 71.50 129 PHE A O 1
ATOM 1054 N N . TYR A 1 130 ? 1.595 -7.569 6.116 1.00 86.00 130 TYR A N 1
ATOM 1055 C CA . TYR A 1 130 ? 0.499 -8.492 5.838 1.00 86.00 130 TYR A CA 1
ATOM 1056 C C . TYR A 1 130 ? 0.529 -8.893 4.369 1.00 86.00 130 TYR A C 1
ATOM 1058 O O . TYR A 1 130 ? 0.013 -8.179 3.502 1.00 86.00 130 TYR A O 1
ATOM 1066 N N . GLU A 1 131 ? 1.109 -10.054 4.082 1.00 89.00 131 GLU A N 1
ATOM 1067 C CA . GLU A 1 131 ? 1.138 -10.604 2.735 1.00 89.00 131 GLU A CA 1
ATOM 1068 C C . GLU A 1 131 ? -0.054 -11.529 2.475 1.00 89.00 131 GLU A C 1
ATOM 1070 O O . GLU A 1 131 ? -0.282 -12.501 3.190 1.00 89.00 131 GLU A O 1
ATOM 1075 N N . TYR A 1 132 ? -0.763 -11.298 1.376 1.00 90.50 132 TYR A N 1
ATOM 1076 C CA . TYR A 1 132 ? -1.831 -12.161 0.895 1.00 90.50 132 TYR A CA 1
ATOM 1077 C C . TYR A 1 132 ? -1.331 -12.999 -0.293 1.00 90.50 132 TYR A C 1
ATOM 1079 O O . TYR A 1 132 ? -0.878 -12.446 -1.308 1.00 90.50 132 TYR A O 1
ATOM 1087 N N . PRO A 1 133 ? -1.385 -14.341 -0.202 1.00 87.88 133 PRO A N 1
ATOM 1088 C CA . PRO A 1 133 ? -0.988 -15.213 -1.296 1.00 87.88 133 PRO A CA 1
ATOM 1089 C C . PRO A 1 133 ? -2.038 -15.198 -2.410 1.00 87.88 133 PRO A C 1
ATOM 1091 O O . PRO A 1 133 ? -3.233 -15.327 -2.154 1.00 87.88 133 PRO A O 1
ATOM 1094 N N . GLY A 1 134 ? -1.576 -15.123 -3.658 1.00 86.88 134 GLY A N 1
ATOM 1095 C CA . GLY A 1 134 ? -2.442 -15.186 -4.830 1.00 86.88 134 GLY A CA 1
ATOM 1096 C C . GLY A 1 134 ? -3.099 -13.847 -5.159 1.00 86.88 134 GLY A C 1
ATOM 1097 O O . GLY A 1 134 ? -3.866 -13.274 -4.390 1.00 86.88 134 GLY A O 1
ATOM 1098 N N . ILE A 1 135 ? -2.843 -13.354 -6.369 1.00 90.44 135 ILE A N 1
ATOM 1099 C CA . ILE A 1 135 ? -3.450 -12.110 -6.865 1.00 90.44 135 ILE A CA 1
ATOM 1100 C C . ILE A 1 135 ? -4.964 -12.231 -7.116 1.00 90.44 135 ILE A C 1
ATOM 1102 O O . ILE A 1 135 ? -5.657 -11.224 -7.196 1.00 90.44 135 ILE A O 1
ATOM 1106 N N . ASN A 1 136 ? -5.495 -13.453 -7.207 1.00 92.19 136 ASN A N 1
ATOM 1107 C CA . ASN A 1 136 ? -6.909 -13.736 -7.469 1.00 92.19 136 ASN A CA 1
ATOM 1108 C C . ASN A 1 136 ? -7.855 -13.214 -6.377 1.00 92.19 136 ASN A C 1
ATOM 1110 O O . ASN A 1 136 ? -9.013 -12.945 -6.670 1.00 92.19 136 ASN A O 1
ATOM 1114 N N . ARG A 1 137 ? -7.371 -13.041 -5.142 1.00 94.50 137 ARG A N 1
ATOM 1115 C CA . ARG A 1 137 ? -8.166 -12.489 -4.031 1.00 94.50 137 ARG A CA 1
ATOM 1116 C C . ARG A 1 137 ? -7.980 -10.985 -3.835 1.00 94.50 137 ARG A C 1
ATOM 1118 O O . ARG A 1 137 ? -8.516 -10.417 -2.892 1.00 94.50 137 ARG A O 1
ATOM 1125 N N . PHE A 1 138 ? -7.225 -10.314 -4.705 1.00 95.81 138 PHE A N 1
ATOM 1126 C CA . PHE A 1 138 ? -6.858 -8.912 -4.505 1.00 95.81 138 PHE A CA 1
ATOM 1127 C C . PHE A 1 138 ? -8.069 -7.981 -4.350 1.00 95.81 138 PHE A C 1
ATOM 1129 O O . PHE A 1 138 ? -8.096 -7.148 -3.446 1.00 95.81 138 PHE A O 1
ATOM 1136 N N . GLU A 1 139 ? -9.087 -8.142 -5.194 1.00 96.75 139 GLU A N 1
ATOM 1137 C CA . GLU A 1 139 ? -10.295 -7.311 -5.140 1.00 96.75 139 G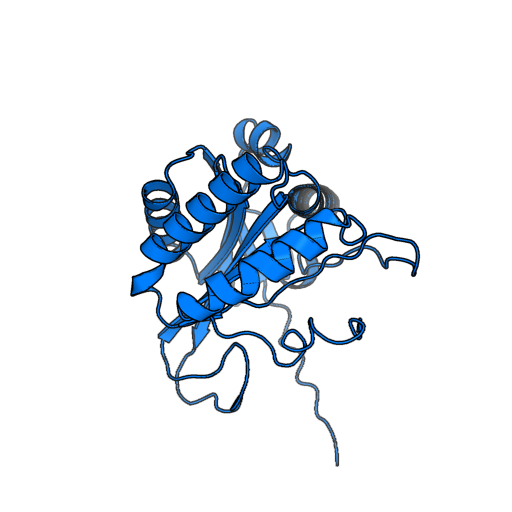LU A CA 1
ATOM 1138 C C . GLU A 1 139 ? -11.091 -7.525 -3.850 1.00 96.75 139 GLU A C 1
ATOM 1140 O O . GLU A 1 139 ? -11.471 -6.552 -3.197 1.00 96.75 139 GLU A O 1
ATOM 1145 N N . GLU A 1 140 ? -11.268 -8.789 -3.453 1.00 96.81 140 GLU A N 1
ATOM 1146 C CA . GLU A 1 140 ? -11.925 -9.194 -2.207 1.00 96.81 140 GLU A CA 1
ATOM 1147 C C . GLU A 1 140 ? -11.225 -8.581 -0.984 1.00 96.81 140 GLU A C 1
ATOM 1149 O O . GLU A 1 140 ? -11.875 -7.969 -0.135 1.00 96.81 140 GLU A O 1
ATOM 1154 N N . ILE A 1 141 ? -9.894 -8.693 -0.914 1.00 97.25 141 ILE A N 1
ATOM 1155 C CA . ILE A 1 141 ? -9.104 -8.206 0.221 1.00 97.25 141 ILE A CA 1
ATOM 1156 C C . ILE A 1 141 ? -9.113 -6.679 0.297 1.00 97.25 141 ILE A C 1
ATOM 1158 O O . ILE A 1 141 ? -9.334 -6.132 1.375 1.00 97.25 141 ILE A O 1
ATOM 1162 N N . VAL A 1 142 ? -8.927 -5.965 -0.818 1.00 96.62 142 VAL A N 1
ATOM 1163 C CA . VAL A 1 142 ? -8.969 -4.491 -0.818 1.00 96.62 142 VAL A CA 1
ATOM 1164 C C . VAL A 1 142 ? -10.351 -3.980 -0.410 1.00 96.62 142 VAL A C 1
ATOM 1166 O O . VAL A 1 142 ? -10.457 -3.039 0.380 1.00 96.62 142 VAL A O 1
ATOM 1169 N N . GLU A 1 143 ? -11.420 -4.595 -0.918 1.00 97.06 143 GLU A N 1
ATOM 1170 C CA . GLU A 1 143 ? -12.787 -4.270 -0.513 1.00 97.06 143 GLU A CA 1
ATOM 1171 C C . GLU A 1 143 ? -13.011 -4.538 0.983 1.00 97.06 143 GLU A C 1
ATOM 1173 O O . GLU A 1 143 ? -13.542 -3.675 1.688 1.00 97.06 143 GLU A O 1
ATOM 1178 N N . GLY A 1 144 ? -12.561 -5.695 1.476 1.00 97.44 144 GLY A N 1
ATOM 1179 C CA . GLY A 1 144 ? -12.651 -6.089 2.879 1.00 97.44 144 GLY A CA 1
ATOM 1180 C C . GLY A 1 144 ? -11.901 -5.148 3.821 1.00 97.44 144 GLY A C 1
ATOM 1181 O O . GLY A 1 144 ? -12.490 -4.675 4.791 1.00 97.44 144 GLY A O 1
ATOM 1182 N N . VAL A 1 145 ? -10.651 -4.804 3.502 1.00 95.56 145 VAL A N 1
ATOM 1183 C CA . VAL A 1 145 ? -9.824 -3.874 4.289 1.00 95.56 145 VAL A CA 1
ATOM 1184 C C . VAL A 1 145 ? -10.485 -2.504 4.391 1.00 95.56 145 VAL A C 1
ATOM 1186 O O . VAL A 1 145 ? -10.563 -1.917 5.471 1.00 95.56 145 VAL A O 1
ATOM 1189 N N . LEU A 1 146 ? -10.986 -1.978 3.271 1.00 95.25 146 LEU A N 1
ATOM 1190 C CA . LEU A 1 146 ? -11.636 -0.672 3.259 1.00 95.25 146 LEU A CA 1
ATOM 1191 C C . LEU A 1 146 ? -12.964 -0.675 4.015 1.00 95.25 146 LEU A C 1
ATOM 1193 O O . LEU A 1 146 ? -13.308 0.341 4.617 1.00 95.25 146 LEU A O 1
ATOM 1197 N N . ARG A 1 147 ? -13.706 -1.787 3.991 1.00 96.62 147 ARG A N 1
ATOM 1198 C CA . ARG A 1 147 ? -14.906 -1.965 4.815 1.00 96.62 147 ARG A CA 1
ATOM 1199 C C . ARG A 1 147 ? -14.538 -2.002 6.298 1.00 96.62 147 ARG A C 1
ATOM 1201 O O . ARG A 1 147 ? -15.000 -1.136 7.031 1.00 96.62 147 ARG A O 1
ATOM 1208 N N . PHE A 1 148 ? -13.609 -2.874 6.698 1.00 96.94 148 PHE A N 1
ATOM 1209 C CA . PHE A 1 148 ? -13.106 -2.957 8.073 1.00 96.94 148 PHE A CA 1
ATOM 1210 C C . PHE A 1 148 ? -12.678 -1.586 8.609 1.00 96.94 148 PHE A C 1
ATOM 1212 O O . PHE A 1 148 ? -13.093 -1.170 9.686 1.00 96.94 148 PHE A O 1
ATOM 1219 N N . ALA A 1 149 ? -11.881 -0.843 7.839 1.00 95.00 149 ALA A N 1
ATOM 1220 C CA . ALA A 1 149 ? -11.376 0.456 8.264 1.00 95.00 149 ALA A CA 1
ATOM 1221 C C . ALA A 1 149 ? -12.480 1.521 8.399 1.00 95.00 149 ALA A C 1
ATOM 1223 O O . ALA A 1 149 ? -12.364 2.413 9.240 1.00 95.00 149 ALA A O 1
ATOM 1224 N N . ARG A 1 150 ? -13.550 1.449 7.595 1.00 94.88 150 ARG A N 1
ATOM 1225 C CA . ARG A 1 150 ? -14.722 2.329 7.749 1.00 94.88 150 ARG A CA 1
ATOM 1226 C C . ARG A 1 150 ? -15.529 1.972 8.982 1.00 94.88 150 ARG A C 1
ATOM 1228 O O . ARG A 1 150 ? -15.884 2.881 9.725 1.00 94.88 150 ARG A O 1
ATOM 1235 N N . ASP A 1 151 ? -15.765 0.687 9.206 1.00 96.62 151 ASP A N 1
ATOM 1236 C CA . ASP A 1 151 ? -16.547 0.202 10.342 1.00 96.62 151 ASP A CA 1
ATOM 1237 C C . ASP A 1 151 ? -15.821 0.515 11.655 1.00 96.62 151 ASP A C 1
ATOM 1239 O O . ASP A 1 151 ? -16.404 1.092 12.571 1.00 96.62 151 ASP A O 1
ATOM 1243 N N . HIS A 1 152 ? -14.508 0.269 11.709 1.00 95.56 152 HIS A N 1
ATOM 1244 C CA . HIS A 1 152 ? -13.672 0.652 12.844 1.00 95.56 152 HIS A CA 1
ATOM 1245 C C . HIS A 1 152 ? -13.690 2.171 13.068 1.00 95.56 152 HIS A C 1
ATOM 1247 O O . HIS A 1 152 ? -13.839 2.624 14.201 1.00 95.56 152 HIS A O 1
ATOM 1253 N N . LYS A 1 153 ? -13.613 2.977 11.999 1.00 94.81 153 LYS A N 1
ATOM 1254 C CA . LYS A 1 153 ? -13.732 4.437 12.111 1.00 94.81 153 LYS A CA 1
ATOM 1255 C C . LYS A 1 153 ? -15.090 4.875 12.634 1.00 94.81 153 LYS A C 1
ATOM 1257 O O . LYS A 1 153 ? -15.135 5.818 13.413 1.00 94.81 153 LYS A O 1
ATOM 1262 N N . ALA A 1 154 ? -16.172 4.238 12.208 1.00 96.00 154 ALA A N 1
ATOM 1263 C CA . ALA A 1 154 ? -17.506 4.549 12.699 1.00 96.00 154 ALA A CA 1
ATOM 1264 C C . ALA A 1 154 ? -17.652 4.196 14.188 1.00 96.00 154 ALA A C 1
ATOM 1266 O O . ALA A 1 154 ? -18.228 4.977 14.937 1.00 96.00 154 ALA A O 1
ATOM 1267 N N . ALA A 1 155 ? -17.088 3.063 14.617 1.00 96.56 155 ALA A N 1
ATOM 1268 C CA . ALA A 1 155 ? -17.190 2.579 15.991 1.00 96.56 155 ALA A CA 1
ATOM 1269 C C . ALA A 1 155 ? -16.286 3.336 16.972 1.00 96.56 155 ALA A C 1
ATOM 1271 O O . ALA A 1 155 ? -16.714 3.687 18.066 1.00 96.56 155 ALA A O 1
ATOM 1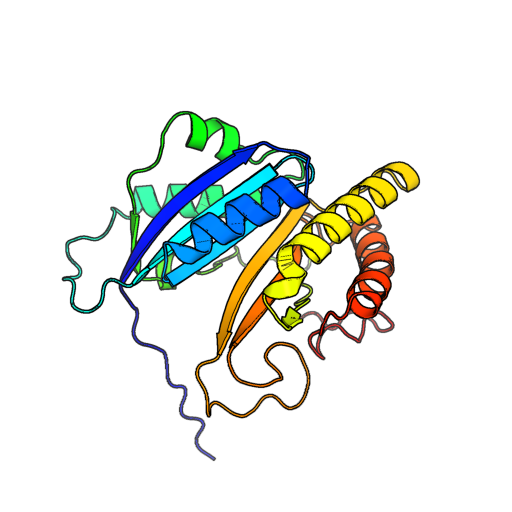272 N N . THR A 1 156 ? -15.028 3.580 16.600 1.00 94.12 156 THR A N 1
ATOM 1273 C CA . THR A 1 156 ? -14.048 4.174 17.516 1.00 94.12 156 THR A CA 1
ATOM 1274 C C . THR A 1 156 ? -13.858 5.656 17.240 1.00 94.12 156 THR A C 1
ATOM 1276 O O . THR A 1 156 ? -13.609 6.423 18.164 1.00 94.12 156 THR A O 1
ATOM 1279 N N . GLY A 1 157 ? -13.960 6.091 15.980 1.00 91.38 157 GLY A N 1
ATOM 1280 C CA . GLY A 1 157 ? -13.576 7.422 15.492 1.00 91.38 157 GLY A CA 1
ATOM 1281 C C . GLY A 1 157 ? -12.173 7.482 14.864 1.00 91.38 157 GLY A C 1
ATOM 1282 O O . GLY A 1 157 ? -11.685 8.579 14.592 1.00 91.38 157 GLY A O 1
ATOM 1283 N N . PHE A 1 158 ? -11.490 6.342 14.679 1.00 90.69 158 PHE A N 1
ATOM 1284 C CA . PHE A 1 158 ? -10.113 6.269 14.172 1.00 90.69 158 PHE A CA 1
ATOM 1285 C C . PHE A 1 158 ? -10.029 5.487 12.862 1.00 90.69 158 PHE A C 1
ATOM 1287 O O . PHE A 1 158 ? -10.684 4.469 12.688 1.00 90.69 158 PHE A O 1
ATOM 1294 N N . ALA A 1 159 ? -9.173 5.938 11.949 1.00 89.44 159 ALA A N 1
ATOM 1295 C CA . ALA A 1 159 ? -8.748 5.160 10.792 1.00 89.44 159 ALA A CA 1
ATOM 1296 C C . ALA A 1 159 ? -7.245 5.350 10.574 1.00 89.44 159 ALA A C 1
ATOM 1298 O O . ALA A 1 159 ? -6.731 6.438 10.863 1.00 89.44 159 ALA A O 1
ATOM 1299 N N . PRO A 1 160 ? -6.551 4.349 10.003 1.00 86.69 160 PRO A N 1
ATOM 1300 C CA . PRO A 1 160 ? -5.186 4.532 9.545 1.00 86.69 160 PRO A CA 1
ATOM 1301 C C . PRO A 1 160 ? -5.135 5.603 8.456 1.00 86.69 160 PRO A C 1
ATOM 1303 O O . PRO A 1 160 ? -6.138 5.918 7.805 1.00 86.69 160 PRO A O 1
ATOM 1306 N N . ALA A 1 161 ? -3.938 6.136 8.216 1.00 82.50 161 ALA A N 1
ATOM 1307 C CA . ALA A 1 161 ? -3.753 7.125 7.168 1.00 82.50 161 ALA A CA 1
ATOM 1308 C C . ALA A 1 161 ? -3.997 6.556 5.761 1.00 82.50 161 ALA A C 1
ATOM 1310 O O . ALA A 1 161 ? -4.428 7.253 4.841 1.00 82.50 161 ALA A O 1
ATOM 1311 N N . GLY A 1 162 ? -3.765 5.257 5.625 1.00 87.62 162 GLY A N 1
ATOM 1312 C CA . GLY A 1 162 ? -3.990 4.480 4.427 1.00 87.62 162 GLY A CA 1
ATOM 1313 C C . GLY A 1 162 ? -3.429 3.079 4.605 1.00 87.62 162 GLY A C 1
ATOM 1314 O O . GLY A 1 162 ? -3.077 2.677 5.713 1.00 87.62 162 GLY A O 1
ATOM 1315 N N . PHE A 1 163 ? -3.344 2.367 3.493 1.00 89.81 163 PHE A N 1
ATOM 1316 C CA . PHE A 1 163 ? -2.771 1.042 3.383 1.00 89.81 163 PHE A CA 1
ATOM 1317 C C . PHE A 1 163 ? -1.731 1.053 2.272 1.00 89.81 163 PHE A C 1
ATOM 1319 O O . PHE A 1 163 ? -2.051 1.356 1.120 1.00 89.81 163 PHE A O 1
ATOM 1326 N N . THR A 1 164 ? -0.483 0.755 2.608 1.00 88.00 164 THR A N 1
ATOM 1327 C CA . THR A 1 164 ? 0.577 0.628 1.617 1.00 88.00 164 THR A CA 1
ATOM 1328 C C . THR A 1 164 ? 0.445 -0.702 0.906 1.00 88.00 164 THR A C 1
ATOM 1330 O O . THR A 1 164 ? 0.367 -1.742 1.545 1.00 88.00 164 THR A O 1
ATOM 1333 N N . LEU A 1 165 ? 0.448 -0.653 -0.418 1.00 90.75 165 LEU A N 1
ATOM 1334 C CA . LEU A 1 165 ? 0.339 -1.806 -1.289 1.00 90.75 165 LEU A CA 1
ATOM 1335 C C . LEU A 1 165 ? 1.641 -2.014 -2.065 1.00 90.75 165 LEU A C 1
ATOM 1337 O O . LEU A 1 165 ? 2.133 -1.096 -2.737 1.00 90.75 165 LEU A O 1
ATOM 1341 N N . TYR A 1 166 ? 2.136 -3.248 -2.032 1.00 88.38 166 TYR A N 1
ATOM 1342 C CA . TYR A 1 166 ? 3.218 -3.734 -2.883 1.00 88.38 166 TYR A CA 1
ATOM 1343 C C . TYR A 1 166 ? 2.829 -5.063 -3.524 1.00 88.38 166 TYR A C 1
ATOM 1345 O O . TYR A 1 166 ? 2.303 -5.947 -2.859 1.00 88.38 166 TYR A O 1
ATOM 1353 N N . PHE A 1 167 ? 3.123 -5.226 -4.815 1.00 88.69 167 PHE A N 1
ATOM 1354 C CA . PHE A 1 167 ? 3.021 -6.526 -5.474 1.00 88.69 167 PHE A CA 1
ATOM 1355 C C . PHE A 1 167 ? 4.365 -7.242 -5.454 1.00 88.69 167 PHE A C 1
ATOM 1357 O O . PHE A 1 167 ? 5.426 -6.648 -5.683 1.00 88.69 167 PHE A O 1
ATOM 1364 N N . VAL A 1 168 ? 4.296 -8.548 -5.248 1.00 83.81 168 VAL A N 1
ATOM 1365 C CA . VAL A 1 168 ? 5.450 -9.427 -5.147 1.00 83.81 168 VAL A CA 1
ATOM 1366 C C . VAL A 1 168 ? 5.312 -10.497 -6.218 1.00 83.81 168 VAL A C 1
ATOM 1368 O O . VAL A 1 168 ? 4.331 -11.237 -6.248 1.00 83.81 168 VAL A O 1
ATOM 1371 N N . HIS A 1 169 ? 6.302 -10.578 -7.104 1.00 82.31 169 HIS A N 1
ATOM 1372 C CA . HIS A 1 169 ? 6.422 -11.674 -8.060 1.00 82.31 169 HIS A CA 1
ATOM 1373 C C . HIS A 1 169 ? 7.513 -12.628 -7.613 1.00 82.31 169 HIS A C 1
ATOM 1375 O O . HIS A 1 169 ? 8.657 -12.208 -7.410 1.00 82.31 169 HIS A O 1
ATOM 1381 N N . ARG A 1 170 ? 7.177 -13.910 -7.514 1.00 77.25 170 ARG A N 1
ATOM 1382 C CA . ARG A 1 170 ? 8.144 -14.975 -7.273 1.00 77.25 170 ARG A CA 1
ATOM 1383 C C . ARG A 1 170 ? 8.288 -15.795 -8.542 1.00 77.25 170 ARG A C 1
ATOM 1385 O O . ARG A 1 170 ? 7.397 -16.561 -8.900 1.00 77.25 170 ARG A O 1
ATOM 1392 N N . GLU A 1 171 ? 9.418 -15.614 -9.209 1.00 66.88 171 GLU A N 1
ATOM 1393 C CA . GLU A 1 171 ? 9.889 -16.522 -10.253 1.00 66.88 171 GLU A CA 1
ATOM 1394 C C . GLU A 1 171 ? 10.456 -17.777 -9.570 1.00 66.88 171 GLU A C 1
ATOM 1396 O O . GLU A 1 171 ? 11.067 -17.678 -8.502 1.00 66.88 171 GLU A O 1
ATOM 1401 N N . GLY A 1 172 ? 10.180 -18.956 -10.132 1.00 54.25 172 GLY A N 1
ATOM 1402 C CA . GLY A 1 172 ? 10.444 -20.249 -9.496 1.00 54.25 172 GLY A CA 1
ATOM 1403 C C . GLY A 1 172 ? 11.891 -20.466 -9.017 1.00 54.25 172 GLY A C 1
ATOM 1404 O O . GLY A 1 172 ? 12.831 -19.810 -9.457 1.00 54.25 172 GLY A O 1
ATOM 1405 N N . ALA A 1 173 ? 12.046 -21.428 -8.100 1.00 44.19 173 ALA A N 1
ATOM 1406 C CA . ALA A 1 173 ? 13.294 -21.930 -7.499 1.00 44.19 173 ALA A CA 1
ATOM 1407 C C . ALA A 1 173 ? 14.081 -21.008 -6.540 1.00 44.19 173 ALA A C 1
ATOM 1409 O O . ALA A 1 173 ? 15.089 -21.445 -5.983 1.00 44.19 173 ALA A O 1
ATOM 1410 N N . ARG A 1 174 ? 13.624 -19.788 -6.225 1.00 47.62 174 ARG A N 1
ATOM 1411 C CA . ARG A 1 174 ? 14.137 -19.066 -5.041 1.00 47.62 174 ARG A CA 1
ATOM 1412 C C . ARG A 1 174 ? 13.436 -19.535 -3.764 1.00 47.62 174 ARG A C 1
ATOM 1414 O O . ARG A 1 174 ? 12.575 -18.852 -3.225 1.00 47.62 174 ARG A O 1
ATOM 1421 N N . ALA A 1 175 ? 13.854 -20.694 -3.259 1.00 44.62 175 ALA A N 1
ATOM 1422 C CA . ALA A 1 175 ? 13.769 -20.985 -1.827 1.00 44.62 175 ALA A CA 1
ATOM 1423 C C . ALA A 1 175 ? 14.562 -19.880 -1.078 1.00 44.62 175 ALA A C 1
ATOM 1425 O O . ALA A 1 175 ? 15.596 -19.431 -1.569 1.00 44.62 175 ALA A O 1
ATOM 1426 N N . ARG A 1 176 ? 14.158 -19.345 0.076 1.00 48.41 176 ARG A N 1
ATOM 1427 C CA . ARG A 1 176 ? 14.156 -20.024 1.379 1.00 48.41 176 ARG A CA 1
ATOM 1428 C C . ARG A 1 176 ? 13.620 -19.059 2.455 1.00 48.41 176 ARG A C 1
ATOM 1430 O O . ARG A 1 176 ? 14.381 -18.583 3.290 1.00 48.41 176 ARG A O 1
ATOM 1437 N N . MET A 1 177 ? 12.333 -18.737 2.442 1.00 49.28 177 MET A N 1
ATOM 1438 C CA . MET A 1 177 ? 11.669 -18.378 3.700 1.00 49.28 177 MET A CA 1
ATOM 1439 C C . MET A 1 177 ? 10.676 -19.493 3.992 1.00 49.28 177 MET A C 1
ATOM 1441 O O . MET A 1 177 ? 9.842 -19.816 3.148 1.00 49.28 177 MET A O 1
ATOM 1445 N N . THR A 1 178 ? 10.864 -20.160 5.129 1.00 49.09 178 THR A N 1
ATOM 1446 C CA . THR A 1 178 ? 10.016 -21.257 5.623 1.00 49.09 178 THR A CA 1
ATOM 1447 C C . THR A 1 178 ? 8.904 -20.752 6.539 1.00 49.09 178 THR A C 1
ATOM 1449 O O . THR A 1 178 ? 7.923 -21.456 6.740 1.00 49.09 178 THR A O 1
ATOM 1452 N N . VAL A 1 179 ? 9.039 -19.526 7.051 1.00 49.72 179 VAL A N 1
ATOM 1453 C CA . VAL A 1 179 ? 8.086 -18.827 7.921 1.00 49.72 179 VAL A CA 1
ATOM 1454 C C . VAL A 1 179 ? 8.055 -17.337 7.551 1.00 49.72 179 VAL A C 1
ATOM 1456 O O . VAL A 1 179 ? 9.073 -16.798 7.112 1.00 49.72 179 VAL A O 1
ATOM 1459 N N . GLY A 1 180 ? 6.900 -16.682 7.698 1.00 50.69 180 GLY A N 1
ATOM 1460 C CA . GLY A 1 180 ? 6.732 -15.244 7.446 1.00 50.69 180 GLY A CA 1
ATOM 1461 C C . GLY A 1 180 ? 6.173 -14.842 6.066 1.00 50.69 180 GLY A C 1
ATOM 1462 O O . GLY A 1 180 ? 5.752 -15.708 5.288 1.00 50.69 180 GLY A O 1
ATOM 1463 N N . PRO A 1 181 ? 6.170 -13.537 5.723 1.00 52.84 181 PRO A N 1
ATOM 1464 C CA . PRO A 1 181 ? 5.855 -13.057 4.386 1.00 52.84 181 PRO A CA 1
ATOM 1465 C C . PRO A 1 181 ? 6.908 -13.586 3.414 1.00 52.84 181 PRO A C 1
ATOM 1467 O O . PRO A 1 181 ? 8.021 -13.951 3.792 1.00 52.84 181 PRO A O 1
ATOM 1470 N N . TYR A 1 182 ? 6.558 -13.647 2.140 1.00 61.00 182 TYR A N 1
ATOM 1471 C CA . TYR A 1 182 ? 7.370 -14.200 1.060 1.00 61.00 182 TYR A CA 1
ATOM 1472 C C . TYR A 1 182 ? 7.529 -15.727 1.082 1.00 61.00 182 TYR A C 1
ATOM 1474 O O . TYR A 1 182 ? 8.198 -16.276 0.204 1.00 61.00 182 TYR A O 1
ATOM 1482 N N . THR A 1 183 ? 6.869 -16.420 2.015 1.00 57.53 183 THR A N 1
ATOM 1483 C CA . THR A 1 183 ? 6.740 -17.883 2.011 1.00 57.53 183 THR A CA 1
ATOM 1484 C C . THR A 1 183 ? 5.821 -18.340 0.873 1.00 57.53 183 THR A C 1
ATOM 1486 O O . THR A 1 183 ? 4.810 -17.705 0.569 1.00 57.53 183 THR A O 1
ATOM 1489 N N . GLY A 1 184 ? 6.137 -19.466 0.228 1.00 59.12 184 GLY A N 1
ATOM 1490 C CA . GLY A 1 184 ? 5.277 -20.102 -0.780 1.00 59.12 184 GLY A CA 1
ATOM 1491 C C . GLY A 1 184 ? 5.865 -20.203 -2.191 1.00 59.12 184 GLY A C 1
ATOM 1492 O O . GLY A 1 184 ? 6.983 -19.771 -2.463 1.00 59.12 184 GLY A O 1
ATOM 1493 N N . GLY A 1 185 ? 5.097 -20.844 -3.078 1.00 62.97 185 GLY A N 1
ATOM 1494 C CA . GLY A 1 185 ? 5.501 -21.185 -4.444 1.00 62.97 185 GLY A CA 1
ATOM 1495 C C . GLY A 1 185 ? 5.513 -20.012 -5.432 1.00 62.97 185 GLY A C 1
ATOM 1496 O O . GLY A 1 185 ? 5.289 -18.851 -5.080 1.00 62.97 185 GLY A O 1
ATOM 1497 N N . GLN A 1 186 ? 5.793 -20.346 -6.692 1.00 74.94 186 GLN A N 1
ATOM 1498 C CA . GLN A 1 186 ? 5.818 -19.417 -7.822 1.00 74.94 186 GLN A CA 1
ATOM 1499 C C . GLN A 1 186 ? 4.482 -18.673 -7.977 1.00 74.94 186 GLN A C 1
ATOM 1501 O O . GLN A 1 186 ? 3.416 -19.248 -7.765 1.00 74.94 186 GLN A O 1
ATOM 1506 N N . GLY A 1 187 ? 4.540 -17.405 -8.391 1.00 83.56 187 GLY A N 1
ATOM 1507 C CA . GLY A 1 187 ? 3.355 -16.607 -8.708 1.00 83.56 187 GLY A CA 1
ATOM 1508 C C . GLY A 1 187 ? 3.368 -15.209 -8.097 1.00 83.56 187 GLY A C 1
ATOM 1509 O O . GLY A 1 187 ? 4.413 -14.693 -7.694 1.00 83.56 187 GLY A O 1
ATOM 1510 N N . TRP A 1 188 ? 2.188 -14.588 -8.065 1.00 86.19 188 TRP A N 1
ATOM 1511 C CA . TRP A 1 188 ? 1.980 -13.248 -7.521 1.00 86.19 188 TRP A CA 1
ATOM 1512 C C . TRP A 1 188 ? 1.334 -13.298 -6.138 1.00 86.19 188 TRP A C 1
ATOM 1514 O O . TRP A 1 188 ? 0.331 -13.984 -5.938 1.00 86.19 188 TRP A O 1
ATOM 1524 N N . SER A 1 189 ? 1.877 -12.508 -5.224 1.00 90.06 189 SER A N 1
ATOM 1525 C CA . SER A 1 189 ? 1.262 -12.111 -3.957 1.00 90.06 189 SER A CA 1
ATOM 1526 C C . SER A 1 189 ? 1.250 -10.587 -3.859 1.00 90.06 189 SER A C 1
ATOM 1528 O O . SER A 1 189 ? 1.781 -9.876 -4.726 1.00 90.06 189 SER A O 1
ATOM 1530 N N . PHE A 1 190 ? 0.601 -10.073 -2.824 1.00 90.88 190 PHE A N 1
ATOM 1531 C CA . PHE A 1 190 ? 0.613 -8.651 -2.526 1.00 90.88 190 PHE A CA 1
ATOM 1532 C C . PHE A 1 190 ? 0.618 -8.412 -1.022 1.00 90.88 190 PHE A C 1
ATOM 1534 O O . PHE A 1 190 ? 0.037 -9.179 -0.261 1.00 90.88 190 PHE A O 1
ATOM 1541 N N . GLU A 1 191 ? 1.264 -7.332 -0.612 1.00 90.06 191 GLU A N 1
ATOM 1542 C CA . GLU A 1 191 ? 1.242 -6.829 0.757 1.00 90.06 191 GLU A CA 1
ATOM 1543 C C . GLU A 1 191 ? 0.251 -5.681 0.859 1.00 90.06 191 GLU A C 1
ATOM 1545 O O . GLU A 1 191 ? 0.153 -4.875 -0.071 1.00 90.06 191 GLU A O 1
ATOM 1550 N N . LEU A 1 192 ? -0.476 -5.597 1.971 1.00 91.00 192 LEU A N 1
ATOM 1551 C CA . LEU A 1 192 ? -1.401 -4.500 2.227 1.00 91.00 192 LEU A CA 1
ATOM 1552 C C . LEU A 1 192 ? -1.329 -4.065 3.693 1.00 91.00 192 LEU A C 1
ATOM 1554 O O . LEU A 1 192 ? -2.039 -4.586 4.551 1.00 91.00 192 LEU A O 1
ATOM 1558 N N . ASP A 1 193 ? -0.478 -3.077 3.956 1.00 87.25 193 ASP A N 1
ATOM 1559 C CA . ASP A 1 193 ? -0.083 -2.694 5.310 1.00 87.25 193 ASP A CA 1
ATOM 1560 C C . ASP A 1 193 ? -0.744 -1.399 5.755 1.00 87.25 193 ASP A C 1
ATOM 1562 O O . ASP A 1 193 ? -0.531 -0.374 5.100 1.00 87.25 193 ASP A O 1
ATOM 1566 N N . PRO A 1 194 ? -1.491 -1.374 6.871 1.00 87.88 194 PRO A N 1
ATOM 1567 C CA . PRO A 1 194 ? -1.984 -0.118 7.405 1.00 87.88 194 PRO A CA 1
ATOM 1568 C C . PRO A 1 194 ? -0.805 0.793 7.757 1.00 87.88 194 PRO A C 1
ATOM 1570 O O . PRO A 1 194 ? 0.230 0.348 8.245 1.00 87.88 194 PRO A O 1
ATOM 1573 N N . THR A 1 195 ? -0.964 2.088 7.514 1.00 80.81 195 THR A N 1
ATOM 1574 C CA . THR A 1 195 ? 0.048 3.096 7.841 1.00 80.81 195 THR A CA 1
ATOM 1575 C C . THR A 1 195 ? -0.523 4.151 8.759 1.00 80.81 195 THR A C 1
ATOM 1577 O O . THR A 1 195 ? -1.640 4.623 8.540 1.00 80.81 195 THR A O 1
ATOM 1580 N N . CYS A 1 196 ? 0.270 4.588 9.730 1.00 76.75 196 CYS A N 1
ATOM 1581 C CA . CYS A 1 196 ? -0.050 5.717 10.588 1.00 76.75 196 CYS A CA 1
ATOM 1582 C C . CYS A 1 196 ? 1.106 6.718 10.583 1.00 76.75 196 CYS A C 1
ATOM 1584 O O . CYS A 1 196 ? 2.261 6.332 10.744 1.00 76.75 196 CYS A O 1
ATOM 1586 N N . GLY A 1 197 ? 0.791 8.007 10.443 1.00 68.06 197 GLY A N 1
ATOM 1587 C CA . GLY A 1 197 ? 1.771 9.085 10.592 1.00 68.06 197 GLY A CA 1
ATOM 1588 C C . GLY A 1 197 ? 2.193 9.355 12.040 1.00 68.06 197 GLY A C 1
ATOM 1589 O O . GLY A 1 197 ? 3.093 10.156 12.268 1.00 68.06 197 GLY A O 1
ATOM 1590 N N . GLN A 1 198 ? 1.533 8.713 13.011 1.00 70.75 198 GLN A N 1
ATOM 1591 C CA . GLN A 1 198 ? 1.761 8.896 14.442 1.00 70.75 198 GLN A CA 1
ATOM 1592 C C . GLN A 1 198 ? 1.607 7.553 15.189 1.00 70.75 198 GLN A C 1
ATOM 1594 O O . GLN A 1 198 ? 0.574 7.324 15.815 1.00 70.75 198 GLN A O 1
ATOM 1599 N N . PRO A 1 199 ? 2.595 6.640 15.154 1.00 64.38 199 PRO A N 1
ATOM 1600 C CA . PRO A 1 199 ? 2.543 5.353 15.862 1.00 64.38 199 PRO A CA 1
ATOM 1601 C C . PRO A 1 199 ? 2.363 5.442 17.378 1.00 64.38 199 PRO A C 1
ATOM 1603 O O . PRO A 1 199 ? 1.903 4.480 17.977 1.00 64.38 199 PRO A O 1
ATOM 1606 N N . THR A 1 200 ? 2.714 6.567 18.008 1.00 69.62 200 THR A N 1
ATOM 1607 C CA . THR A 1 200 ? 2.482 6.784 19.445 1.00 69.62 200 THR A CA 1
ATOM 1608 C C . THR A 1 200 ? 1.020 7.088 19.767 1.00 69.62 200 THR A C 1
ATOM 1610 O O . THR A 1 200 ? 0.667 7.225 20.933 1.00 69.62 200 THR A O 1
ATOM 1613 N N . ASN A 1 201 ? 0.154 7.209 18.756 1.00 75.06 201 ASN A N 1
ATOM 1614 C CA . ASN A 1 201 ? -1.277 7.364 18.958 1.00 75.06 201 ASN A CA 1
ATOM 1615 C C . ASN A 1 201 ? -1.846 6.079 19.594 1.00 75.06 201 ASN A C 1
ATOM 1617 O O . ASN A 1 201 ? -1.804 5.033 18.950 1.00 75.06 201 ASN A O 1
ATOM 1621 N N . PRO A 1 202 ? -2.438 6.118 20.800 1.00 80.62 202 PRO A N 1
ATOM 1622 C CA . PRO A 1 202 ? -2.994 4.916 21.434 1.00 80.62 202 PRO A CA 1
ATOM 1623 C C . PRO A 1 202 ? -4.028 4.193 20.555 1.00 80.62 202 PRO A C 1
ATOM 1625 O O . PRO A 1 202 ? -4.089 2.967 20.515 1.00 80.62 202 PRO A O 1
ATOM 1628 N N . ARG A 1 203 ? -4.766 4.960 19.747 1.00 86.00 203 ARG A N 1
ATOM 1629 C CA . ARG A 1 203 ? -5.795 4.464 18.826 1.00 86.00 203 ARG A CA 1
ATOM 1630 C C . ARG A 1 203 ? -5.207 3.708 17.635 1.00 86.00 203 ARG A C 1
ATOM 1632 O O . ARG A 1 203 ? -5.880 2.877 17.034 1.00 86.00 203 ARG A O 1
ATOM 1639 N N . TRP A 1 204 ? -3.943 3.977 17.295 1.00 83.75 204 TRP A N 1
ATOM 1640 C CA . TRP A 1 204 ? -3.206 3.189 16.309 1.00 83.75 204 TRP A CA 1
ATOM 1641 C C . TRP A 1 204 ? -2.950 1.772 16.819 1.00 83.75 204 TRP A C 1
ATOM 1643 O O . TRP A 1 204 ? -3.192 0.812 16.093 1.00 83.75 204 TRP A O 1
ATOM 1653 N N . LEU A 1 205 ? -2.523 1.632 18.075 1.00 79.44 205 LEU A N 1
ATOM 1654 C CA . LEU A 1 205 ? -2.291 0.322 18.676 1.00 79.44 205 LEU A CA 1
ATOM 1655 C C . LEU A 1 205 ? -3.594 -0.482 18.784 1.00 79.44 205 LEU A C 1
ATOM 1657 O O . LEU A 1 205 ? -3.618 -1.663 18.443 1.00 79.44 205 LEU A O 1
ATOM 1661 N N . GLU A 1 206 ? -4.689 0.163 19.190 1.00 86.06 206 GLU A N 1
ATOM 1662 C CA . GLU A 1 206 ? -6.030 -0.439 19.192 1.00 86.06 206 GLU A CA 1
ATOM 1663 C C . GLU A 1 206 ? -6.456 -0.903 17.794 1.00 86.06 206 GLU A C 1
ATOM 1665 O O . GLU A 1 206 ? -6.944 -2.023 17.633 1.00 86.06 206 GLU A O 1
ATOM 1670 N N . PHE A 1 207 ? -6.222 -0.078 16.768 1.00 89.31 207 PHE A N 1
ATOM 1671 C CA . PHE A 1 207 ? -6.483 -0.458 15.384 1.00 89.31 207 PHE A CA 1
ATOM 1672 C C . PHE A 1 207 ? -5.667 -1.684 14.970 1.00 89.31 207 PHE A C 1
ATOM 1674 O O . PHE A 1 207 ? -6.237 -2.619 14.418 1.00 89.31 207 PHE A O 1
ATOM 1681 N N . CYS A 1 208 ? -4.361 -1.720 15.253 1.00 85.88 208 CYS A N 1
ATOM 1682 C CA . CYS A 1 208 ? -3.502 -2.863 14.929 1.00 85.88 208 CYS A CA 1
ATOM 1683 C C . CYS A 1 208 ? -3.969 -4.151 15.618 1.00 85.88 208 CYS A C 1
ATOM 1685 O O . CYS A 1 208 ? -4.060 -5.190 14.964 1.00 85.88 208 CYS A O 1
ATOM 1687 N N . ARG A 1 209 ? -4.334 -4.073 16.906 1.00 84.69 209 ARG A N 1
ATOM 1688 C CA . ARG A 1 209 ? -4.883 -5.206 17.670 1.00 84.69 209 ARG A CA 1
ATOM 1689 C C . ARG A 1 209 ? -6.197 -5.720 17.088 1.00 84.69 209 ARG A C 1
ATOM 1691 O O . ARG A 1 209 ? -6.414 -6.924 17.069 1.00 84.69 209 ARG A O 1
ATOM 1698 N N . ALA A 1 210 ? -7.055 -4.834 16.582 1.00 90.44 210 ALA A N 1
ATOM 1699 C CA . ALA A 1 210 ? -8.298 -5.229 15.921 1.00 90.44 210 ALA A CA 1
ATOM 1700 C C . ALA A 1 210 ? -8.072 -5.746 14.487 1.00 90.44 210 ALA A C 1
ATOM 1702 O O . ALA A 1 210 ? -8.773 -6.646 14.026 1.00 90.44 210 ALA A O 1
ATOM 1703 N N . PHE A 1 211 ? -7.105 -5.174 13.768 1.00 91.19 211 PHE A N 1
ATOM 1704 C CA . PHE A 1 211 ? -6.844 -5.481 12.366 1.00 91.19 211 PHE A CA 1
ATOM 1705 C C . PHE A 1 211 ? -6.107 -6.805 12.181 1.00 91.19 211 PHE A C 1
ATOM 1707 O O . PHE A 1 211 ? -6.419 -7.530 11.242 1.00 91.19 211 PHE A O 1
ATOM 1714 N N . MET A 1 212 ? -5.165 -7.153 13.063 1.00 87.31 212 MET A N 1
ATOM 1715 C CA . MET A 1 212 ? -4.389 -8.389 12.931 1.00 87.31 212 MET A CA 1
ATOM 1716 C C . MET A 1 212 ? -5.276 -9.650 12.899 1.00 87.31 212 MET A C 1
ATOM 1718 O O . MET A 1 212 ? -5.156 -10.406 11.933 1.00 87.31 212 MET A O 1
ATOM 1722 N N . PRO A 1 213 ? -6.208 -9.879 13.851 1.00 87.94 213 PRO A N 1
ATOM 1723 C CA . PRO A 1 213 ? -7.112 -11.028 13.788 1.00 87.94 213 PRO A CA 1
ATOM 1724 C C . PRO A 1 213 ? -7.953 -11.040 12.512 1.00 87.94 213 PRO A C 1
ATOM 1726 O O . PRO A 1 213 ? -8.137 -12.090 11.900 1.00 87.94 213 PRO A O 1
ATOM 1729 N N . TRP A 1 214 ? -8.420 -9.866 12.071 1.00 94.19 214 TRP A N 1
ATOM 1730 C CA . TRP A 1 214 ? -9.152 -9.741 10.816 1.00 94.19 214 TRP A CA 1
ATOM 1731 C C . TRP A 1 214 ? -8.285 -10.161 9.619 1.00 94.19 214 TRP A C 1
ATOM 1733 O O . TRP A 1 214 ? -8.717 -10.990 8.822 1.00 94.19 214 TRP A O 1
ATOM 1743 N N . ALA A 1 215 ? -7.055 -9.654 9.507 1.00 92.00 215 ALA A N 1
ATOM 1744 C CA . ALA A 1 215 ? -6.151 -9.945 8.397 1.00 92.00 215 ALA A CA 1
ATOM 1745 C C . ALA A 1 215 ? -5.810 -11.442 8.324 1.00 92.00 215 ALA A C 1
ATOM 1747 O O . ALA A 1 215 ? -5.901 -12.051 7.255 1.00 92.00 215 ALA A O 1
ATOM 1748 N N . LEU A 1 216 ? -5.492 -12.055 9.470 1.00 88.75 216 LEU A N 1
ATOM 1749 C CA . LEU A 1 216 ? -5.205 -13.487 9.576 1.00 88.75 216 LEU A CA 1
ATOM 1750 C C . LEU A 1 216 ? -6.421 -14.340 9.193 1.00 88.75 216 LEU A C 1
ATOM 1752 O O . LEU A 1 216 ? -6.289 -15.268 8.395 1.00 88.75 216 LEU A O 1
ATOM 1756 N N . ALA A 1 217 ? -7.621 -13.982 9.665 1.00 92.62 217 ALA A N 1
ATOM 1757 C CA . ALA A 1 217 ? -8.863 -14.661 9.283 1.00 92.62 217 ALA A CA 1
ATOM 1758 C C . ALA A 1 217 ? -9.155 -14.571 7.772 1.00 92.62 217 ALA A C 1
ATOM 1760 O O . ALA A 1 217 ? -9.839 -15.431 7.221 1.00 92.62 217 ALA A O 1
ATOM 1761 N N . HIS A 1 218 ? -8.605 -13.565 7.084 1.00 94.56 218 HIS A N 1
ATOM 1762 C CA . HIS A 1 218 ? -8.717 -13.403 5.632 1.00 94.56 218 HIS A CA 1
ATOM 1763 C C . HIS A 1 218 ? -7.510 -13.971 4.865 1.00 94.56 218 HIS A C 1
ATOM 1765 O O . HIS A 1 218 ? -7.418 -13.803 3.645 1.00 94.56 218 HIS A O 1
ATOM 1771 N N . GLY A 1 219 ? -6.626 -14.718 5.531 1.00 90.94 219 GLY A N 1
ATOM 1772 C CA . GLY A 1 219 ? -5.530 -15.464 4.910 1.00 90.94 219 GLY A CA 1
ATOM 1773 C C . GLY A 1 219 ? -4.240 -14.669 4.713 1.00 90.94 219 GLY A C 1
ATOM 1774 O O . GLY A 1 219 ? -3.414 -15.072 3.889 1.00 90.94 219 GLY A O 1
ATOM 1775 N N . ALA A 1 220 ? -4.064 -13.556 5.431 1.00 88.69 220 ALA A N 1
ATOM 1776 C CA . ALA A 1 220 ? -2.778 -12.873 5.494 1.00 88.69 220 ALA A CA 1
ATOM 1777 C C . ALA A 1 220 ? -1.705 -13.764 6.140 1.00 88.69 220 ALA A C 1
ATOM 1779 O O . ALA A 1 220 ? -1.986 -14.573 7.023 1.00 88.69 220 ALA A O 1
ATOM 1780 N N . ARG A 1 221 ? -0.458 -13.563 5.723 1.00 85.19 221 ARG A N 1
ATOM 1781 C CA . ARG A 1 221 ? 0.757 -14.086 6.349 1.00 85.19 221 ARG A CA 1
ATOM 1782 C C . ARG A 1 221 ? 1.534 -12.902 6.906 1.00 85.19 221 ARG A C 1
ATOM 1784 O O . ARG A 1 221 ? 1.834 -11.974 6.159 1.00 85.19 221 ARG A O 1
ATOM 1791 N N . THR A 1 222 ? 1.821 -12.935 8.199 1.00 75.44 222 THR A N 1
ATOM 1792 C CA . THR A 1 222 ? 2.530 -11.885 8.942 1.00 75.44 222 THR A CA 1
ATOM 1793 C C . THR A 1 222 ? 4.020 -12.182 9.042 1.00 75.44 222 THR A C 1
ATOM 1795 O O . THR A 1 222 ? 4.454 -13.320 8.850 1.00 75.44 222 THR A O 1
ATOM 1798 N N . SER A 1 223 ? 4.831 -11.156 9.318 1.00 64.19 223 SER A N 1
ATOM 1799 C CA . SER A 1 223 ? 6.245 -11.352 9.658 1.00 64.19 223 SER A CA 1
ATOM 1800 C C . SER A 1 223 ? 6.394 -11.866 11.088 1.00 64.19 223 SER A C 1
ATOM 1802 O O . SER A 1 223 ? 5.734 -11.328 11.973 1.00 64.19 223 SER A O 1
ATOM 1804 N N . PRO A 1 224 ? 7.331 -12.798 11.367 1.00 51.50 224 PRO A N 1
ATOM 1805 C CA . PRO A 1 224 ? 7.604 -13.258 12.732 1.00 51.50 224 PRO A CA 1
ATOM 1806 C C . PRO A 1 224 ? 7.959 -12.119 13.700 1.00 51.50 224 PRO A C 1
ATOM 1808 O O . PRO A 1 224 ? 7.752 -12.228 14.901 1.00 51.50 224 PRO A O 1
ATOM 1811 N N . THR A 1 225 ? 8.468 -10.994 13.187 1.00 50.12 225 THR A N 1
ATOM 1812 C CA . THR A 1 225 ? 8.754 -9.784 13.978 1.00 50.12 225 THR A CA 1
ATOM 1813 C C . THR A 1 225 ? 7.498 -9.030 14.438 1.00 50.12 225 THR A C 1
ATOM 1815 O O . THR A 1 225 ? 7.623 -8.048 15.159 1.00 50.12 225 THR A O 1
ATOM 1818 N N . GLN A 1 226 ? 6.302 -9.427 13.993 1.00 52.12 226 GLN A N 1
ATOM 1819 C CA . GLN A 1 226 ? 5.024 -8.745 14.248 1.00 52.12 226 GLN A CA 1
ATOM 1820 C C . GLN A 1 226 ? 4.011 -9.599 15.010 1.00 52.12 226 GLN A C 1
ATOM 1822 O O . GLN A 1 226 ? 3.080 -9.037 15.580 1.00 52.12 226 GLN A O 1
ATOM 1827 N N . ASP A 1 227 ? 4.208 -10.917 15.080 1.00 43.91 227 ASP A N 1
ATOM 1828 C CA . ASP A 1 227 ? 3.354 -11.828 15.857 1.00 43.91 227 ASP A CA 1
ATOM 1829 C C . ASP A 1 227 ? 3.449 -11.577 17.381 1.00 43.91 227 ASP A C 1
ATOM 1831 O O . ASP A 1 227 ? 2.697 -12.153 18.159 1.00 43.91 227 ASP A O 1
ATOM 1835 N N . MET A 1 228 ? 4.346 -10.687 17.825 1.00 44.06 228 MET A N 1
ATOM 1836 C CA . MET A 1 228 ? 4.598 -10.367 19.236 1.00 44.06 228 MET A CA 1
ATOM 1837 C C . MET A 1 228 ? 3.822 -9.146 19.763 1.00 44.06 228 MET A C 1
ATOM 1839 O O . MET A 1 228 ? 4.294 -8.477 20.676 1.00 44.06 228 MET A O 1
ATOM 1843 N N . LEU A 1 229 ? 2.630 -8.838 19.235 1.00 48.44 229 LEU A N 1
ATOM 1844 C CA . LEU A 1 229 ? 1.793 -7.734 19.754 1.00 48.44 229 LEU A CA 1
ATOM 1845 C C . LEU A 1 229 ? 1.294 -7.936 21.207 1.00 48.44 229 LEU A C 1
ATOM 1847 O O . LEU A 1 229 ? 0.728 -6.999 21.777 1.00 48.44 229 LEU A O 1
ATOM 1851 N N . ASP A 1 230 ? 1.536 -9.113 21.797 1.00 41.94 230 ASP A N 1
ATOM 1852 C CA . ASP A 1 230 ? 1.258 -9.449 23.203 1.00 41.94 230 ASP A CA 1
ATOM 1853 C C . ASP A 1 230 ? 2.473 -9.266 24.143 1.00 41.94 230 ASP A C 1
ATOM 1855 O O . ASP A 1 230 ? 2.357 -9.463 25.352 1.00 41.94 230 ASP A O 1
ATOM 1859 N N . GLY A 1 231 ? 3.633 -8.865 23.613 1.00 44.34 231 GLY A N 1
ATOM 1860 C CA . GLY A 1 231 ? 4.803 -8.436 24.384 1.00 44.34 231 GLY A CA 1
ATOM 1861 C C . GLY A 1 231 ? 5.129 -6.972 24.104 1.00 44.34 231 GLY A C 1
ATOM 1862 O O . GLY A 1 231 ? 4.673 -6.418 23.100 1.00 44.34 231 GLY A O 1
ATOM 1863 N N . ASP A 1 232 ? 5.914 -6.335 24.982 1.00 36.25 232 ASP A N 1
ATOM 1864 C CA . ASP A 1 232 ? 6.464 -5.008 24.697 1.00 36.25 232 ASP A CA 1
ATOM 1865 C C . ASP A 1 232 ? 7.058 -5.022 23.283 1.00 36.25 232 ASP A C 1
ATOM 1867 O O . ASP A 1 232 ? 7.902 -5.877 22.987 1.00 36.25 232 ASP A O 1
ATOM 1871 N N . PRO A 1 233 ? 6.593 -4.146 22.378 1.00 38.59 233 PRO A N 1
ATOM 1872 C CA . PRO A 1 233 ? 7.012 -4.202 20.994 1.00 38.59 233 PRO A CA 1
ATOM 1873 C C . PRO A 1 233 ? 8.529 -4.026 20.934 1.00 38.59 233 PRO A C 1
ATOM 1875 O O . PRO A 1 233 ? 9.060 -2.963 21.256 1.00 38.59 233 PRO A O 1
ATOM 1878 N N . ILE A 1 234 ? 9.235 -5.087 20.534 1.00 32.97 234 ILE A N 1
ATOM 1879 C CA . ILE A 1 234 ? 10.671 -5.030 20.268 1.00 32.97 234 ILE A CA 1
ATOM 1880 C C . ILE A 1 234 ? 10.827 -4.259 18.960 1.00 32.97 234 ILE A C 1
ATOM 1882 O O . ILE A 1 234 ? 10.808 -4.816 17.862 1.00 32.97 234 ILE A O 1
ATOM 1886 N N . TRP A 1 235 ? 10.896 -2.940 19.087 1.00 36.88 235 TRP A N 1
ATOM 1887 C CA . TRP A 1 235 ? 11.178 -2.044 17.982 1.00 36.88 235 TRP A CA 1
ATOM 1888 C C . TRP A 1 235 ? 12.638 -2.240 17.555 1.00 36.88 235 TRP A C 1
ATOM 1890 O O . TRP A 1 235 ? 13.552 -1.885 18.297 1.00 36.88 235 TRP A O 1
ATOM 1900 N N . GLY A 1 236 ? 12.847 -2.814 16.368 1.00 32.94 236 GLY A N 1
ATOM 1901 C CA . GLY A 1 236 ? 14.119 -2.738 15.637 1.00 32.94 236 GLY A CA 1
ATOM 1902 C C . GLY A 1 236 ? 14.312 -1.379 14.973 1.00 32.94 236 GLY A C 1
ATOM 1903 O O . GLY A 1 236 ? 13.303 -0.784 14.524 1.00 32.94 236 GLY A O 1
#

Secondary structure (DSSP, 8-state):
------PPP--EEEEEEEEEE-S-HHHHHHHHHHHHTTSSEEEEEEETTEEEEEEEEE-TT--GGGPPPHHHHHHHHHHHHHHHH-SSS-HHHHHHTTS-PPPEEEEGGGGS--PPPPPTTSPP------EEE-GGGHHHHHHHHHHHHHHHHHHHS---SEEEEEEEEE-TT----SSSTT-SSSEEEEEEEEE-S-TT-HHHHHHHHHHHHHHHHTT-B--TTTTTTTS-----